Protein AF-A0A2S5R6S8-F1 (afdb_monomer)

Nearest PDB structures (foldseek):
  6lum-assembly1_C  TM=2.953E-01  e=6.927E+00  Mycolicibacterium smegmatis MC2 51
  4ug2-assembly1_A  TM=2.607E-01  e=5.181E+00  Homo sapiens

Solvent-accessible surface area (backbone atoms only — not comparable to full-atom values): 11890 Å² total; per-residue (Å²): 129,41,42,30,39,37,40,50,101,88,52,81,46,76,45,96,49,80,78,67,90,78,77,85,59,94,50,62,65,62,52,26,53,75,54,76,56,37,66,67,59,46,52,51,52,55,50,61,73,65,47,66,50,52,74,44,82,55,71,94,64,89,55,54,31,78,58,57,42,71,91,32,49,47,66,82,90,82,51,80,41,82,50,71,63,88,63,46,49,52,93,87,50,100,64,54,73,68,53,50,51,49,51,66,57,44,71,55,46,44,62,48,46,39,42,31,49,52,47,46,51,51,42,24,70,76,73,39,80,72,60,39,68,61,50,51,51,36,36,78,71,63,79,46,79,94,65,58,68,72,55,47,53,51,47,66,69,37,44,68,54,29,55,54,49,47,55,48,49,50,39,36,72,76,73,35,86,79,55,78,77,66,39,73,63,49,49,52,53,53,53,55,59,54,60,76,76,112

InterPro domains:
  IPR011009 Protein kinase-like domain superfamily [SSF56112] (16-113)

pLDDT: mean 80.89, std 16.27, range [27.88, 96.75]

Structure (mmCIF, N/CA/C/O backbone):
data_AF-A0A2S5R6S8-F1
#
_entry.id   AF-A0A2S5R6S8-F1
#
loop_
_atom_site.group_PDB
_atom_site.id
_atom_site.type_symbol
_atom_site.label_atom_id
_atom_site.label_alt_id
_atom_site.label_comp_id
_atom_site.label_asym_id
_atom_site.label_entity_id
_atom_site.label_seq_id
_atom_site.pdbx_PDB_ins_code
_atom_site.Cartn_x
_atom_site.Cartn_y
_atom_site.Cartn_z
_atom_site.occupancy
_atom_site.B_iso_or_equiv
_atom_site.auth_seq_id
_atom_site.auth_comp_id
_atom_site.auth_asym_id
_atom_site.auth_atom_id
_atom_site.pdbx_PDB_model_num
ATOM 1 N N . MET A 1 1 ? 4.366 -5.472 -36.286 1.00 27.88 1 MET A N 1
ATOM 2 C CA . MET A 1 1 ? 3.175 -6.144 -35.727 1.00 27.88 1 MET A CA 1
ATOM 3 C C . MET A 1 1 ? 3.305 -6.092 -34.220 1.00 27.88 1 MET A C 1
ATOM 5 O O . MET A 1 1 ? 4.339 -6.559 -33.753 1.00 27.88 1 MET A O 1
ATOM 9 N N . PRO A 1 2 ? 2.349 -5.517 -33.476 1.00 38.56 2 PRO A N 1
ATOM 10 C CA . PRO A 1 2 ? 2.408 -5.549 -32.029 1.00 38.56 2 PRO A CA 1
ATOM 11 C C . PRO A 1 2 ? 2.039 -6.922 -31.512 1.00 38.56 2 PRO A C 1
ATOM 13 O O . PRO A 1 2 ? 1.026 -7.494 -31.899 1.00 38.56 2 PRO A O 1
ATOM 16 N N . ILE A 1 3 ? 2.916 -7.471 -30.684 1.00 33.75 3 ILE A N 1
ATOM 17 C CA . ILE A 1 3 ? 2.766 -8.786 -30.077 1.00 33.75 3 ILE A CA 1
ATOM 18 C C . ILE A 1 3 ? 2.303 -8.526 -28.650 1.00 33.75 3 ILE A C 1
ATOM 20 O O . ILE A 1 3 ? 3.014 -7.864 -27.910 1.00 33.75 3 ILE A O 1
ATOM 24 N N . SER A 1 4 ? 1.122 -9.007 -28.269 1.00 37.97 4 SER A N 1
ATOM 25 C CA . SER A 1 4 ? 0.727 -9.096 -26.861 1.00 37.97 4 SER A CA 1
ATOM 26 C C . SER A 1 4 ? 1.015 -10.519 -26.370 1.00 37.97 4 SER A C 1
ATOM 28 O O . SER A 1 4 ? 0.362 -11.452 -26.839 1.00 37.97 4 SER A O 1
ATOM 30 N N . LEU A 1 5 ? 2.022 -10.711 -25.509 1.00 39.81 5 LEU A N 1
ATOM 31 C CA . LEU A 1 5 ? 2.454 -12.036 -25.016 1.00 39.81 5 LEU A CA 1
ATOM 32 C C . LEU A 1 5 ? 1.671 -12.445 -23.769 1.00 39.81 5 LEU A C 1
ATOM 34 O O . LEU A 1 5 ? 1.849 -11.798 -22.752 1.00 39.81 5 LEU A O 1
ATOM 38 N N . LEU A 1 6 ? 0.872 -13.515 -23.812 1.00 39.66 6 LEU A N 1
ATOM 39 C CA . LEU A 1 6 ? 0.274 -14.117 -22.611 1.00 39.66 6 LEU A CA 1
ATOM 40 C C . LEU A 1 6 ? 1.238 -15.146 -21.979 1.00 39.66 6 LEU A C 1
ATOM 42 O O . LEU A 1 6 ? 1.638 -16.074 -22.683 1.00 39.66 6 LEU A O 1
ATOM 46 N N . CYS A 1 7 ? 1.595 -15.030 -20.692 1.00 38.25 7 CYS A N 1
ATOM 47 C CA . CYS A 1 7 ? 2.464 -16.005 -20.000 1.00 38.25 7 CYS A CA 1
ATOM 48 C C . CYS A 1 7 ? 1.654 -16.986 -19.140 1.00 38.25 7 CYS A C 1
ATOM 50 O O . CYS A 1 7 ? 1.170 -16.569 -18.102 1.00 38.25 7 CYS A O 1
ATOM 52 N N . THR A 1 8 ? 1.531 -18.258 -19.540 1.00 41.69 8 THR A N 1
ATOM 53 C CA . THR A 1 8 ? 1.089 -19.390 -18.680 1.00 41.69 8 THR A CA 1
ATOM 54 C C . THR A 1 8 ? 2.289 -20.314 -18.418 1.00 41.69 8 THR A C 1
ATOM 56 O O . THR A 1 8 ? 3.243 -20.214 -19.191 1.00 41.69 8 THR A O 1
ATOM 59 N N . PRO A 1 9 ? 2.283 -21.212 -17.407 1.00 38.19 9 PRO A N 1
ATOM 60 C CA . PRO A 1 9 ? 3.483 -21.970 -17.014 1.00 38.19 9 PRO A CA 1
ATOM 61 C C . PRO A 1 9 ? 4.178 -22.720 -18.150 1.00 38.19 9 PRO A C 1
ATOM 63 O O . PRO A 1 9 ? 5.399 -22.820 -18.132 1.00 38.19 9 PRO A O 1
ATOM 66 N N . ASP A 1 10 ? 3.419 -23.172 -19.158 1.00 31.67 10 ASP A N 1
ATOM 67 C CA . ASP A 1 10 ? 3.930 -24.058 -20.209 1.00 31.67 10 ASP A CA 1
ATOM 68 C C . ASP A 1 10 ? 3.714 -23.545 -21.650 1.00 31.67 10 ASP A C 1
ATOM 70 O O . ASP A 1 10 ? 4.008 -24.264 -22.607 1.00 31.67 10 ASP A O 1
ATOM 74 N N . SER A 1 11 ? 3.193 -22.325 -21.875 1.00 38.50 11 SER A N 1
ATOM 75 C CA . SER A 1 11 ? 3.037 -21.811 -23.254 1.00 38.50 11 SER A CA 1
ATOM 76 C C . SER A 1 11 ? 2.952 -20.286 -23.390 1.00 38.50 11 SER A C 1
ATOM 78 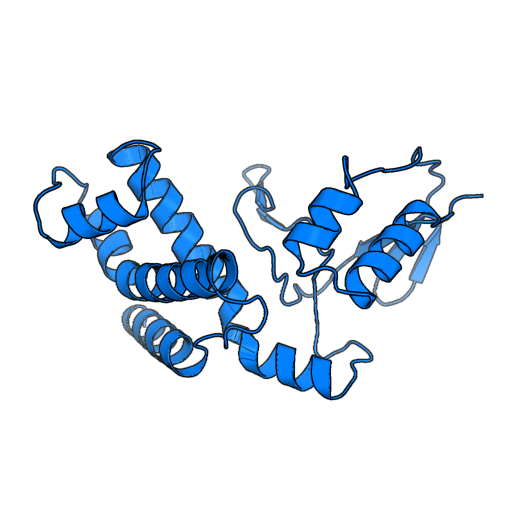O O . SER A 1 11 ? 2.340 -19.606 -22.560 1.00 38.50 11 SER A O 1
ATOM 80 N N . TRP A 1 12 ? 3.512 -19.773 -24.498 1.00 43.09 12 TRP A N 1
ATOM 81 C CA . TRP A 1 12 ? 3.332 -18.404 -24.996 1.00 43.09 12 TRP A CA 1
ATOM 82 C C . TRP A 1 12 ? 2.263 -18.380 -26.097 1.00 43.09 12 TRP A C 1
ATOM 84 O O . TRP A 1 12 ? 2.287 -19.194 -27.022 1.00 43.09 12 TRP A O 1
ATOM 94 N N . ARG A 1 13 ? 1.314 -17.438 -26.021 1.00 46.28 13 ARG A N 1
ATOM 95 C CA . ARG A 1 13 ? 0.339 -17.173 -27.096 1.00 46.28 13 ARG A CA 1
ATOM 96 C C . ARG A 1 13 ? 0.378 -15.697 -27.478 1.00 46.28 13 ARG A C 1
ATOM 98 O O . ARG A 1 13 ? 0.305 -14.836 -26.604 1.00 46.28 13 ARG A O 1
ATOM 105 N N . ILE A 1 14 ? 0.485 -15.424 -28.779 1.00 53.06 14 ILE A N 1
ATOM 106 C CA . ILE A 1 14 ? 0.400 -14.072 -29.344 1.00 53.06 14 ILE A CA 1
ATOM 107 C C . ILE A 1 14 ? -1.077 -13.739 -29.543 1.00 53.06 14 ILE A C 1
ATOM 109 O O . ILE A 1 14 ? -1.757 -14.408 -30.322 1.00 53.06 14 ILE A O 1
ATOM 113 N N . LEU A 1 15 ? -1.577 -12.716 -28.851 1.00 52.62 15 LEU A N 1
ATOM 114 C CA . LEU A 1 15 ? -2.928 -12.214 -29.096 1.00 52.62 15 LEU A CA 1
ATOM 115 C C . LEU A 1 15 ? -2.909 -11.215 -30.265 1.00 52.62 15 LEU A C 1
ATOM 117 O O . LEU A 1 15 ? -2.076 -10.304 -30.259 1.00 52.62 15 LEU A O 1
ATOM 121 N N . PRO A 1 16 ? -3.809 -11.350 -31.259 1.00 48.78 16 PRO A N 1
ATOM 122 C CA . PRO A 1 16 ? -3.958 -10.368 -32.321 1.00 48.78 16 PRO A CA 1
ATOM 123 C C . PRO A 1 16 ? -4.654 -9.131 -31.749 1.00 48.78 16 PRO A C 1
ATOM 125 O O . PRO A 1 16 ? -5.877 -9.031 -31.730 1.00 48.78 16 PRO A O 1
ATOM 128 N N . SER A 1 17 ? -3.873 -8.185 -31.245 1.00 53.00 17 SER A N 1
ATOM 129 C CA . SER A 1 17 ? -4.358 -6.855 -30.906 1.00 53.00 17 SER A CA 1
ATOM 130 C C . SER A 1 17 ? -3.352 -5.813 -31.377 1.00 53.00 17 SER A C 1
ATOM 132 O O . SER A 1 17 ? -2.145 -5.959 -31.199 1.00 53.00 17 SER A O 1
ATOM 134 N N . SER A 1 18 ? -3.869 -4.748 -31.988 1.00 52.69 18 S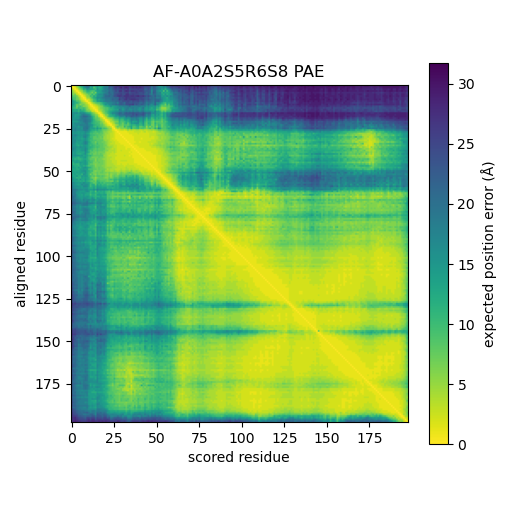ER A N 1
ATOM 135 C CA . SER A 1 18 ? -3.155 -3.485 -32.147 1.00 52.69 18 SER A CA 1
ATOM 136 C C . SER A 1 18 ? -3.639 -2.571 -31.029 1.00 52.69 18 SER A C 1
ATOM 138 O O . SER A 1 18 ? -4.566 -1.792 -31.265 1.00 52.69 18 SER A O 1
ATOM 140 N N . PRO A 1 19 ? -3.114 -2.675 -29.794 1.00 53.31 19 PRO A N 1
ATOM 141 C CA . PRO A 1 19 ? -3.319 -1.585 -28.863 1.00 53.31 19 PRO A CA 1
ATOM 142 C C . PRO A 1 19 ? -2.732 -0.341 -29.539 1.00 53.31 19 PRO A C 1
ATOM 144 O O . PRO A 1 19 ? -1.589 -0.351 -30.001 1.00 53.31 19 PRO A O 1
ATOM 147 N N . GLY A 1 20 ? -3.546 0.705 -29.693 1.00 55.03 20 GLY A N 1
ATOM 148 C CA . GLY A 1 20 ? -3.017 2.025 -30.026 1.00 55.03 20 GLY A CA 1
ATOM 149 C C . GLY A 1 20 ? -1.945 2.408 -29.005 1.00 55.03 20 GLY A C 1
ATOM 150 O O . GLY A 1 20 ? -1.883 1.811 -27.934 1.00 55.03 20 GLY A O 1
ATOM 151 N N . ASN A 1 21 ? -1.093 3.376 -29.340 1.00 55.94 21 ASN A N 1
ATOM 152 C CA . ASN A 1 21 ? -0.031 3.838 -28.448 1.00 55.94 21 ASN A CA 1
ATOM 153 C C . ASN A 1 21 ? -0.613 4.141 -27.052 1.00 55.94 21 ASN A C 1
ATOM 155 O O . ASN A 1 21 ? -1.361 5.109 -26.897 1.00 55.94 21 ASN A O 1
ATOM 159 N N . ILE A 1 22 ? -0.354 3.267 -26.072 1.00 56.66 22 ILE A N 1
ATOM 160 C CA . ILE A 1 22 ? -0.941 3.388 -24.739 1.00 56.66 22 ILE A CA 1
ATOM 161 C C . ILE A 1 22 ? -0.068 4.360 -23.956 1.00 56.66 22 ILE A C 1
ATOM 163 O O . ILE A 1 22 ? 0.864 3.963 -23.258 1.00 56.66 22 ILE A O 1
ATOM 167 N N . ASN A 1 23 ? -0.336 5.653 -24.119 1.00 58.69 23 ASN A N 1
ATOM 168 C CA . ASN A 1 23 ? 0.323 6.659 -23.306 1.00 58.69 23 ASN A CA 1
ATOM 169 C C . ASN A 1 23 ? -0.357 6.718 -21.932 1.00 58.69 23 ASN A C 1
ATOM 171 O O . ASN A 1 23 ? -1.413 7.324 -21.784 1.00 58.69 23 ASN A O 1
ATOM 175 N N . TYR A 1 24 ? 0.245 6.062 -20.942 1.00 60.06 24 TYR A N 1
ATOM 176 C CA . TYR A 1 24 ? -0.201 6.111 -19.545 1.00 60.06 24 TYR A CA 1
ATOM 177 C C . TYR A 1 24 ? 0.268 7.378 -18.812 1.00 60.06 24 TYR A C 1
ATOM 179 O O . TYR A 1 24 ? -0.208 7.669 -17.717 1.00 60.06 24 TYR A O 1
ATOM 187 N N . TRP A 1 25 ? 1.225 8.111 -19.385 1.00 68.00 25 TRP A N 1
ATOM 188 C CA . TRP A 1 25 ? 2.001 9.136 -18.693 1.00 68.00 25 TRP A CA 1
ATOM 189 C C . TRP A 1 25 ? 1.824 10.462 -19.438 1.00 68.00 25 TRP A C 1
ATOM 191 O O . TRP A 1 25 ? 2.670 10.853 -20.241 1.00 68.00 25 TRP A O 1
ATOM 201 N N . ASP A 1 26 ? 0.689 11.129 -19.202 1.00 68.06 26 ASP A N 1
ATOM 202 C CA . ASP A 1 26 ? 0.274 12.364 -19.895 1.00 68.06 26 ASP A CA 1
ATOM 203 C C . ASP A 1 26 ? 1.398 13.420 -20.013 1.00 68.06 26 ASP A C 1
ATOM 205 O O . ASP A 1 26 ? 1.479 14.124 -21.019 1.00 68.06 26 ASP A O 1
ATOM 209 N N . ASP A 1 27 ? 2.295 13.500 -19.018 1.00 84.94 27 ASP A N 1
ATOM 210 C CA . ASP A 1 27 ? 3.474 14.375 -18.993 1.00 84.94 27 ASP A CA 1
ATOM 211 C C . ASP A 1 27 ? 4.704 13.642 -18.409 1.00 84.94 27 ASP A C 1
ATOM 213 O O . ASP A 1 27 ? 4.815 13.429 -17.194 1.00 84.94 27 ASP A O 1
ATOM 217 N N . ILE A 1 28 ? 5.640 13.252 -19.285 1.00 84.62 28 ILE A N 1
ATOM 218 C CA . ILE A 1 28 ? 6.871 12.524 -18.920 1.00 84.62 28 ILE A CA 1
ATOM 219 C C . ILE A 1 28 ? 7.784 13.378 -18.041 1.00 84.62 28 ILE A C 1
ATOM 221 O O . ILE A 1 28 ? 8.413 12.845 -17.126 1.00 84.62 28 ILE A O 1
ATOM 225 N N . GLU A 1 29 ? 7.868 14.684 -18.294 1.00 88.75 29 GLU A N 1
ATOM 226 C CA . GLU A 1 29 ? 8.765 15.571 -17.552 1.00 88.75 29 GLU A CA 1
ATOM 227 C C . GLU A 1 29 ? 8.270 15.750 -16.123 1.00 88.75 29 GLU A C 1
ATOM 229 O O . GLU A 1 29 ? 9.035 15.573 -15.174 1.00 88.75 29 GLU A O 1
ATOM 234 N N . LYS A 1 30 ? 6.964 15.967 -15.949 1.00 86.56 30 LYS A N 1
ATOM 235 C CA . LYS A 1 30 ? 6.347 16.014 -14.621 1.00 86.56 30 LYS A CA 1
ATOM 236 C C . LYS A 1 30 ? 6.496 14.690 -13.869 1.00 86.56 30 LYS A C 1
ATOM 238 O O . LYS A 1 30 ? 6.764 14.698 -12.666 1.00 86.56 30 LYS A O 1
ATOM 243 N N . TYR A 1 31 ? 6.354 13.554 -14.555 1.00 85.12 31 TYR A N 1
ATOM 244 C CA . TYR A 1 31 ? 6.553 12.239 -13.944 1.00 85.12 31 TYR A CA 1
ATOM 245 C C . TYR A 1 31 ? 8.019 12.016 -13.538 1.00 85.12 31 TYR A C 1
ATOM 247 O O . TYR A 1 31 ? 8.291 11.582 -12.421 1.00 85.12 31 TYR A O 1
ATOM 255 N N . CYS A 1 32 ? 8.982 12.364 -14.396 1.00 89.06 32 CYS A N 1
ATOM 256 C CA . CYS A 1 32 ? 10.406 12.266 -14.071 1.00 89.06 32 CYS A CA 1
ATOM 257 C C . CYS A 1 32 ? 10.775 13.182 -12.902 1.00 89.06 32 CYS A C 1
ATOM 259 O O . CYS A 1 32 ? 11.467 12.738 -11.989 1.00 89.06 32 CYS A O 1
ATOM 261 N N . GLN A 1 33 ? 10.263 14.415 -12.879 1.00 89.31 33 GLN A N 1
ATOM 262 C CA . GLN A 1 33 ? 10.473 15.350 -11.777 1.00 89.31 33 GLN A CA 1
ATOM 263 C C . GLN A 1 33 ? 9.919 14.802 -10.458 1.00 89.31 33 GLN A C 1
ATOM 265 O O . GLN A 1 33 ? 10.594 14.894 -9.433 1.00 89.31 33 GLN A O 1
ATOM 270 N N . HIS A 1 34 ? 8.724 14.196 -10.478 1.00 85.75 34 HIS A N 1
ATOM 271 C CA . HIS A 1 34 ? 8.154 13.533 -9.302 1.00 85.75 34 HIS A CA 1
ATOM 272 C C . HIS A 1 34 ? 9.101 12.467 -8.739 1.00 85.75 34 HIS A C 1
ATOM 274 O O . HIS A 1 34 ? 9.219 12.328 -7.524 1.00 85.75 34 HIS A O 1
ATOM 280 N N . TRP A 1 35 ? 9.798 11.746 -9.615 1.00 88.50 35 TRP A N 1
ATOM 281 C CA . TRP A 1 35 ? 10.767 10.711 -9.269 1.00 88.50 35 TRP A CA 1
ATOM 282 C C . TRP A 1 35 ? 12.224 11.207 -9.263 1.00 88.50 35 TRP A C 1
ATOM 284 O O . TRP A 1 35 ? 13.135 10.482 -9.669 1.00 88.50 35 TRP A O 1
ATOM 294 N N . GLU A 1 36 ? 12.445 12.448 -8.816 1.00 91.88 36 GLU A N 1
ATOM 295 C CA . GLU A 1 36 ? 13.776 13.053 -8.611 1.00 91.88 36 GLU A CA 1
ATOM 296 C C . GLU A 1 36 ? 14.681 13.017 -9.857 1.00 91.88 36 GLU A C 1
ATOM 298 O O . GLU A 1 36 ? 15.905 12.951 -9.766 1.00 91.88 36 GLU A O 1
ATOM 303 N N . ASN A 1 37 ? 14.081 13.067 -11.048 1.00 90.38 37 ASN A N 1
ATOM 304 C CA . ASN A 1 37 ? 14.766 12.985 -12.339 1.00 90.38 37 ASN A CA 1
ATOM 305 C C . ASN A 1 37 ? 15.641 11.730 -12.494 1.00 90.38 37 ASN A C 1
ATOM 307 O O . ASN A 1 37 ? 16.668 11.755 -13.178 1.00 90.38 37 ASN A O 1
ATOM 311 N N . SER A 1 38 ? 15.230 10.617 -11.880 1.00 88.38 38 SER A N 1
ATOM 312 C CA . SER A 1 38 ? 15.918 9.333 -12.001 1.00 88.38 38 SER A CA 1
ATOM 313 C C . SER A 1 38 ? 16.067 8.913 -13.467 1.00 88.38 38 SER A C 1
ATOM 315 O O . SER A 1 38 ? 15.083 8.657 -14.169 1.00 88.38 38 SER A O 1
ATOM 317 N N . ALA A 1 39 ? 17.318 8.781 -13.918 1.00 89.19 39 ALA A N 1
ATOM 318 C CA . ALA A 1 39 ? 17.639 8.364 -15.283 1.00 89.19 39 ALA A CA 1
ATOM 319 C C . ALA A 1 39 ? 17.058 6.979 -15.619 1.00 89.19 39 ALA A C 1
ATOM 321 O O . ALA A 1 39 ? 16.629 6.739 -16.745 1.00 89.19 39 ALA A O 1
ATOM 322 N N . VAL A 1 40 ? 16.983 6.086 -14.626 1.00 86.38 40 VAL A N 1
ATOM 323 C CA . VAL A 1 40 ? 16.400 4.743 -14.772 1.00 86.38 40 VAL A CA 1
ATOM 324 C C . VAL A 1 40 ? 14.895 4.823 -15.036 1.00 86.38 40 VAL A C 1
ATOM 326 O O . VAL A 1 40 ? 14.381 4.122 -15.906 1.00 86.38 40 VAL A O 1
ATOM 329 N N . ILE A 1 41 ? 14.187 5.702 -14.320 1.00 86.12 41 ILE A N 1
ATOM 330 C CA . ILE A 1 41 ? 12.740 5.881 -14.482 1.00 86.12 41 ILE A CA 1
ATOM 331 C C . ILE A 1 41 ? 12.428 6.527 -15.833 1.00 86.12 41 ILE A C 1
ATOM 333 O O . ILE A 1 41 ? 11.562 6.022 -16.550 1.00 86.12 41 ILE A O 1
ATOM 337 N N . ARG A 1 42 ? 13.186 7.557 -16.239 1.00 89.12 42 ARG A N 1
ATOM 338 C CA . ARG A 1 42 ? 13.059 8.151 -17.580 1.00 89.12 42 ARG A CA 1
ATOM 339 C C . ARG A 1 42 ? 13.265 7.103 -18.675 1.00 89.12 42 ARG A C 1
ATOM 341 O O . ARG A 1 42 ? 12.408 6.951 -19.543 1.00 89.12 42 ARG A O 1
ATOM 348 N N . GLN A 1 43 ? 14.347 6.327 -18.593 1.00 87.00 43 GLN A N 1
ATOM 349 C CA . GLN A 1 43 ? 14.645 5.289 -19.580 1.00 87.00 43 GLN A CA 1
ATOM 350 C C . GLN A 1 43 ? 13.528 4.240 -19.667 1.00 87.00 43 GLN A C 1
ATOM 352 O O . GLN A 1 43 ? 13.155 3.825 -20.765 1.00 87.00 43 GLN A O 1
ATOM 357 N N . ARG A 1 44 ? 12.962 3.825 -18.525 1.00 84.50 44 ARG A N 1
ATOM 358 C CA . ARG A 1 44 ? 11.830 2.888 -18.477 1.00 84.50 44 ARG A CA 1
ATOM 359 C C . ARG A 1 44 ? 10.610 3.434 -19.223 1.00 84.50 44 ARG A C 1
ATOM 361 O O . ARG A 1 44 ? 10.028 2.706 -20.022 1.00 84.50 44 ARG A O 1
ATOM 368 N N . ILE A 1 45 ? 10.235 4.690 -18.990 1.00 85.25 45 ILE A N 1
ATOM 369 C CA . ILE A 1 45 ? 9.063 5.318 -19.624 1.00 85.25 45 ILE A CA 1
ATOM 370 C C . ILE A 1 45 ? 9.272 5.467 -21.130 1.00 85.25 45 ILE A C 1
ATOM 372 O O . ILE A 1 45 ? 8.402 5.094 -21.915 1.00 85.25 45 ILE A O 1
ATOM 376 N N . GLU A 1 46 ? 10.441 5.954 -21.552 1.00 85.50 46 GLU A N 1
ATOM 377 C CA . GLU A 1 46 ? 10.770 6.081 -22.974 1.00 85.50 46 GLU A CA 1
ATOM 378 C C . GLU A 1 46 ? 10.737 4.730 -23.696 1.00 85.50 46 GLU A C 1
ATOM 380 O O . GLU A 1 46 ? 10.258 4.646 -24.829 1.00 85.50 46 GLU A O 1
ATOM 385 N N . ASN A 1 47 ? 11.214 3.669 -23.040 1.00 83.31 47 ASN A N 1
ATOM 386 C CA . ASN A 1 47 ? 11.162 2.313 -23.578 1.00 83.31 47 ASN A CA 1
ATOM 387 C C . ASN A 1 47 ? 9.720 1.803 -23.696 1.00 83.31 47 ASN A C 1
ATOM 389 O O . ASN A 1 47 ? 9.388 1.199 -24.712 1.00 83.31 47 ASN A O 1
ATOM 393 N N . LEU A 1 48 ? 8.859 2.073 -22.706 1.00 78.12 48 LEU A N 1
ATOM 394 C CA . LEU A 1 48 ? 7.438 1.708 -22.754 1.00 78.12 48 LEU A CA 1
ATOM 395 C C . LEU A 1 48 ? 6.696 2.452 -23.876 1.00 78.12 48 LEU A C 1
ATOM 397 O O . LEU A 1 48 ? 5.932 1.829 -24.603 1.00 78.12 48 LEU A O 1
ATOM 401 N N . ASN A 1 49 ? 6.981 3.741 -24.090 1.00 77.31 49 ASN A N 1
ATOM 402 C CA . ASN A 1 49 ? 6.365 4.537 -25.162 1.00 77.31 49 ASN A CA 1
ATOM 403 C C . ASN A 1 49 ? 6.822 4.127 -26.571 1.00 77.31 49 ASN A C 1
ATOM 405 O O . ASN A 1 49 ? 6.098 4.321 -27.546 1.00 77.31 49 ASN A O 1
ATOM 409 N N . LYS A 1 50 ? 8.041 3.590 -26.700 1.00 78.31 50 LYS A N 1
ATOM 410 C CA . LYS A 1 50 ? 8.582 3.059 -27.964 1.00 78.31 50 LYS A CA 1
ATOM 411 C C . LYS A 1 50 ? 8.272 1.574 -28.159 1.00 78.31 50 LYS A C 1
ATOM 413 O O . LYS A 1 50 ? 8.619 1.019 -29.205 1.00 78.31 50 LYS A O 1
ATOM 418 N N . ALA A 1 51 ? 7.671 0.914 -27.167 1.00 75.12 51 ALA A N 1
ATOM 419 C CA . ALA A 1 51 ? 7.406 -0.511 -27.222 1.00 75.12 51 ALA A CA 1
ATOM 420 C C . ALA A 1 51 ? 6.453 -0.806 -28.382 1.00 75.12 51 ALA A C 1
ATOM 422 O O . ALA A 1 51 ? 5.339 -0.299 -28.457 1.00 75.12 51 ALA A O 1
ATOM 423 N N . SER A 1 52 ? 6.904 -1.648 -29.308 1.00 72.69 52 SER A N 1
ATOM 424 C CA . SER A 1 52 ? 6.078 -2.066 -30.438 1.00 72.69 52 SER A CA 1
ATOM 425 C C . SER A 1 52 ? 5.144 -3.216 -30.080 1.00 72.69 52 SER A C 1
ATOM 427 O O . SER A 1 52 ? 4.378 -3.613 -30.940 1.00 72.69 52 SER A O 1
ATOM 429 N N . ALA A 1 53 ? 5.221 -3.755 -28.859 1.00 65.69 53 ALA A N 1
ATOM 430 C CA . ALA A 1 53 ? 4.577 -4.972 -28.372 1.00 65.69 53 ALA A CA 1
ATOM 431 C C . ALA A 1 53 ? 4.314 -4.849 -26.855 1.00 65.69 53 ALA A C 1
ATOM 433 O O . ALA A 1 53 ? 5.068 -4.173 -26.157 1.00 65.69 53 ALA A O 1
ATOM 43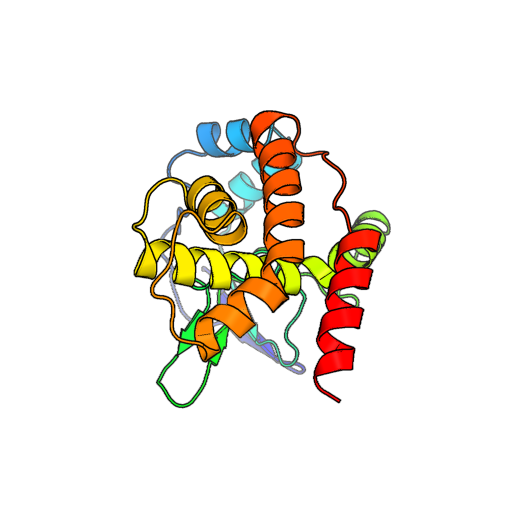4 N N . HIS A 1 54 ? 3.279 -5.517 -26.342 1.00 64.94 54 HIS A N 1
ATOM 435 C CA . HIS A 1 54 ? 2.922 -5.539 -24.918 1.00 64.94 54 HIS A CA 1
ATOM 436 C C . HIS A 1 54 ? 2.988 -6.976 -24.366 1.00 64.94 54 HIS A C 1
ATOM 438 O O . HIS A 1 54 ? 3.060 -7.949 -25.107 1.00 64.94 54 HIS A O 1
ATOM 444 N N . ILE A 1 55 ? 2.998 -7.161 -23.049 1.00 64.75 55 ILE A N 1
ATOM 445 C CA . ILE A 1 55 ? 2.974 -8.496 -22.433 1.00 64.75 55 ILE A CA 1
ATOM 446 C C . ILE A 1 55 ? 1.790 -8.534 -21.472 1.00 64.75 55 ILE A C 1
ATOM 448 O O . ILE A 1 55 ? 1.643 -7.659 -20.627 1.00 64.75 55 ILE A O 1
ATOM 452 N N . ALA A 1 56 ? 0.939 -9.538 -21.620 1.00 56.84 56 ALA A N 1
ATOM 453 C CA . ALA A 1 56 ? -0.099 -9.907 -20.679 1.00 56.84 56 ALA A CA 1
ATOM 454 C C . ALA A 1 56 ? 0.416 -11.053 -19.788 1.00 56.84 56 ALA A C 1
ATOM 456 O O . ALA A 1 56 ? 0.758 -12.138 -20.243 1.00 56.84 56 ALA A O 1
ATOM 457 N N . LEU A 1 57 ? 0.496 -10.846 -18.482 1.00 58.00 57 LEU A N 1
ATOM 458 C CA . LEU A 1 57 ? 0.952 -11.898 -17.573 1.00 58.00 57 LEU A CA 1
ATOM 459 C C . LEU A 1 57 ? -0.252 -12.692 -17.063 1.00 58.00 57 LEU A 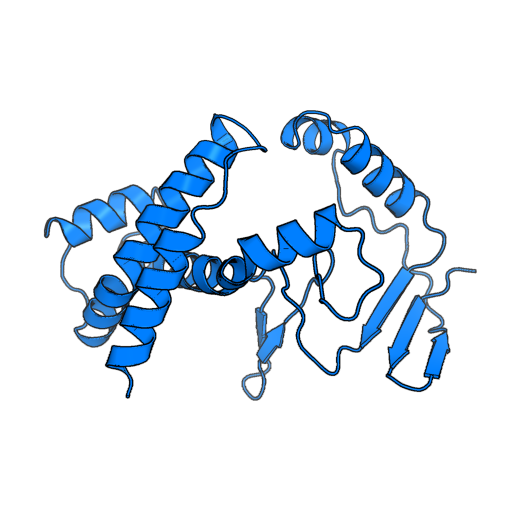C 1
ATOM 461 O O . LEU A 1 57 ? -1.225 -12.096 -16.603 1.00 58.00 57 LEU A O 1
ATOM 465 N N . PHE A 1 58 ? -0.189 -14.025 -17.131 1.00 55.50 58 PHE A N 1
ATOM 466 C CA . PHE A 1 58 ? -1.088 -14.888 -16.372 1.00 55.50 58 PHE A CA 1
ATOM 467 C C . PHE A 1 58 ? -0.314 -15.426 -15.167 1.00 55.50 58 PHE A C 1
ATOM 469 O O . PHE A 1 58 ? 0.699 -16.110 -15.283 1.00 55.50 58 PHE A O 1
ATOM 476 N N . LEU A 1 59 ? -0.760 -15.023 -13.984 1.00 57.66 59 LEU A N 1
ATOM 477 C CA . LEU A 1 59 ? -0.075 -15.290 -12.731 1.00 57.66 59 LEU A CA 1
ATOM 478 C C . LEU A 1 59 ? -0.810 -16.411 -12.000 1.00 57.66 59 LEU A C 1
ATOM 480 O O . LEU A 1 59 ? -1.938 -16.226 -11.553 1.00 57.66 59 LEU A O 1
ATOM 484 N N . GLU A 1 60 ? -0.169 -17.573 -11.865 1.00 54.53 60 GLU A N 1
ATOM 485 C CA . GLU A 1 60 ? -0.687 -18.665 -11.023 1.00 54.53 60 GLU A CA 1
ATOM 486 C C . GLU A 1 60 ? -0.504 -18.395 -9.527 1.00 54.53 60 GLU A C 1
ATOM 488 O O . GLU A 1 60 ? -1.226 -18.930 -8.689 1.00 54.53 60 GLU A O 1
ATOM 493 N N . TYR A 1 61 ? 0.472 -17.551 -9.198 1.00 61.91 61 TYR A N 1
ATOM 494 C CA . TYR A 1 61 ? 0.755 -17.072 -7.855 1.00 61.91 61 TYR A CA 1
ATOM 495 C C . TYR A 1 61 ? 0.759 -15.548 -7.872 1.00 61.91 61 TYR A C 1
ATOM 497 O O . TYR A 1 61 ? 1.292 -14.954 -8.806 1.00 61.91 61 TYR A O 1
ATOM 505 N N . VAL A 1 62 ? 0.202 -14.924 -6.836 1.00 67.69 62 VAL A N 1
ATOM 506 C CA . VAL A 1 62 ? 0.148 -13.464 -6.712 1.00 67.69 62 VAL A CA 1
ATOM 507 C C . VAL A 1 62 ? 1.502 -12.953 -6.185 1.00 67.69 62 VAL A C 1
ATOM 509 O O . VAL A 1 62 ? 1.805 -13.179 -5.014 1.00 67.69 62 VAL A O 1
ATOM 512 N N . PRO A 1 63 ? 2.343 -12.308 -7.020 1.00 77.56 63 PRO A N 1
ATOM 513 C CA . PRO A 1 63 ? 3.597 -11.694 -6.576 1.00 77.56 63 PRO A CA 1
ATOM 514 C C . PRO A 1 63 ? 3.332 -10.502 -5.646 1.00 77.56 63 PRO A C 1
ATOM 516 O O . PRO A 1 63 ? 2.203 -10.020 -5.557 1.00 77.56 63 PRO A O 1
ATOM 519 N N . GLN A 1 64 ? 4.388 -9.984 -5.012 1.00 80.12 64 GLN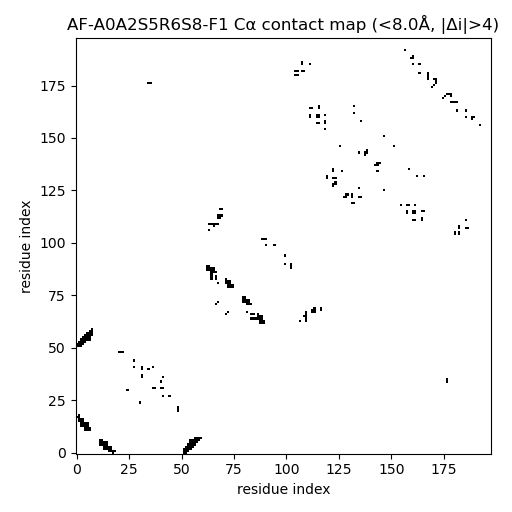 A N 1
ATOM 520 C CA . GLN A 1 64 ? 4.314 -8.691 -4.331 1.00 80.12 64 GLN A CA 1
ATOM 521 C C . GLN A 1 64 ? 4.004 -7.629 -5.393 1.00 80.12 64 GLN A C 1
ATOM 523 O O . GLN A 1 64 ? 4.783 -7.476 -6.330 1.00 80.12 64 GLN A O 1
ATOM 528 N N . ASN A 1 65 ? 2.856 -6.965 -5.298 1.00 80.19 65 ASN A N 1
ATOM 529 C CA . ASN A 1 65 ? 2.311 -6.066 -6.310 1.00 80.19 65 ASN A CA 1
ATOM 530 C C . ASN A 1 65 ? 2.936 -4.661 -6.239 1.00 80.19 65 ASN A C 1
ATOM 532 O O . ASN A 1 65 ? 3.134 -4.055 -7.286 1.00 80.19 65 ASN A O 1
ATOM 536 N N . PHE A 1 66 ? 3.289 -4.176 -5.042 1.00 84.88 66 PHE A N 1
ATOM 537 C CA . PHE A 1 66 ? 3.839 -2.836 -4.775 1.00 84.88 66 PHE A CA 1
ATOM 538 C C . PHE A 1 66 ? 2.920 -1.646 -5.106 1.00 84.88 66 PHE A C 1
ATOM 540 O O . PHE A 1 66 ? 3.283 -0.512 -4.801 1.00 84.88 66 PHE A O 1
ATOM 547 N N . ASP A 1 67 ? 1.719 -1.884 -5.637 1.00 83.06 67 ASP A N 1
ATOM 548 C CA . ASP A 1 67 ? 0.677 -0.877 -5.878 1.00 83.06 67 ASP A CA 1
ATOM 549 C C . ASP A 1 67 ? -0.735 -1.421 -5.557 1.00 83.06 67 ASP A C 1
ATOM 551 O O . ASP A 1 67 ? -1.733 -1.177 -6.242 1.00 83.06 67 ASP A O 1
ATOM 555 N N . ALA A 1 68 ? -0.833 -2.222 -4.490 1.00 73.69 68 ALA A N 1
ATOM 556 C CA . ALA A 1 68 ? -2.053 -2.929 -4.098 1.00 73.69 68 ALA A CA 1
ATOM 557 C C . ALA A 1 68 ? -3.086 -2.015 -3.400 1.00 73.69 68 ALA A C 1
ATOM 559 O O . ALA A 1 68 ? -3.437 -2.212 -2.234 1.00 73.69 68 ALA A O 1
ATOM 560 N N . HIS A 1 69 ? -3.587 -0.997 -4.101 1.00 79.19 69 HIS A N 1
ATOM 561 C CA . HIS A 1 69 ? -4.648 -0.108 -3.619 1.00 79.19 69 HIS A CA 1
ATOM 562 C C . HIS A 1 69 ? -6.028 -0.484 -4.180 1.00 79.19 69 HIS A C 1
ATOM 564 O O . HIS A 1 69 ? -6.125 -1.129 -5.221 1.00 79.19 69 HIS A O 1
ATOM 570 N N . PHE A 1 70 ? -7.129 -0.030 -3.565 1.00 75.69 70 PHE A N 1
ATOM 571 C CA . PHE A 1 70 ? -8.482 -0.482 -3.942 1.00 75.69 70 PHE A CA 1
ATOM 572 C C . PHE A 1 70 ? -8.906 -0.203 -5.390 1.00 75.69 70 PHE A C 1
ATOM 574 O O . PHE A 1 70 ? -9.762 -0.916 -5.898 1.00 75.69 70 PHE A O 1
ATOM 581 N N . LYS A 1 71 ? -8.309 0.769 -6.094 1.00 75.56 71 LYS A N 1
ATOM 582 C CA . LYS A 1 71 ? -8.577 0.952 -7.537 1.00 75.56 71 LYS A CA 1
ATOM 583 C C . LYS A 1 71 ? -7.949 -0.144 -8.411 1.00 75.56 71 LYS A C 1
ATOM 585 O O . LYS A 1 71 ? -8.403 -0.345 -9.530 1.00 75.56 71 LYS A O 1
ATOM 590 N N . ASN A 1 72 ? -6.970 -0.867 -7.869 1.00 77.94 72 ASN A N 1
ATOM 591 C CA . ASN A 1 72 ? -6.317 -2.020 -8.485 1.00 77.94 72 ASN A CA 1
ATOM 592 C C . ASN A 1 72 ? -6.939 -3.344 -8.003 1.00 77.94 72 ASN A C 1
ATOM 594 O O . ASN A 1 72 ? -6.386 -4.421 -8.226 1.00 77.94 72 ASN A O 1
ATOM 598 N N . ILE A 1 73 ? -8.107 -3.272 -7.353 1.00 76.38 73 ILE A N 1
ATOM 599 C CA . ILE A 1 73 ? -8.899 -4.422 -6.926 1.00 76.38 73 ILE A CA 1
ATOM 600 C C . ILE A 1 73 ? -10.275 -4.339 -7.591 1.00 76.38 73 ILE A C 1
ATOM 602 O O . ILE A 1 73 ? -11.056 -3.431 -7.318 1.00 76.38 73 ILE A O 1
ATOM 606 N N . LEU A 1 74 ? -10.593 -5.302 -8.454 1.00 77.25 74 LEU A N 1
ATOM 607 C CA . LEU A 1 74 ? -11.901 -5.434 -9.099 1.00 77.25 74 LEU A CA 1
ATOM 608 C C . LEU A 1 74 ? -12.671 -6.618 -8.503 1.00 77.25 74 LEU A C 1
ATOM 610 O O . LEU A 1 74 ? -12.078 -7.567 -7.991 1.00 77.25 74 LEU A O 1
ATOM 614 N N . THR A 1 75 ? -14.000 -6.606 -8.589 1.00 78.19 75 THR A N 1
ATOM 615 C CA . THR A 1 75 ? -14.828 -7.752 -8.189 1.00 78.19 75 THR A CA 1
ATOM 616 C C . THR A 1 75 ? -16.067 -7.890 -9.069 1.00 78.19 75 THR A C 1
ATOM 618 O O . THR A 1 75 ? -16.659 -6.894 -9.476 1.00 78.19 75 THR A O 1
ATOM 621 N N . ASP A 1 76 ? -16.469 -9.133 -9.342 1.00 82.12 76 ASP A N 1
ATOM 622 C CA . ASP A 1 76 ? -17.746 -9.500 -9.974 1.00 82.12 76 ASP A CA 1
ATOM 623 C C . ASP A 1 76 ? -18.778 -9.991 -8.932 1.00 82.12 76 ASP A C 1
ATOM 625 O O . ASP A 1 76 ? -19.736 -10.689 -9.265 1.00 82.12 76 ASP A O 1
ATOM 629 N N . ALA A 1 77 ? -18.539 -9.665 -7.655 1.00 82.12 77 ALA A N 1
ATOM 630 C CA . ALA A 1 77 ? -19.225 -10.158 -6.460 1.00 82.12 77 ALA A CA 1
ATOM 631 C C . ALA A 1 77 ? -19.031 -11.654 -6.142 1.00 82.12 77 ALA A C 1
ATOM 633 O O . ALA A 1 77 ? -19.501 -12.119 -5.104 1.00 82.12 77 ALA A O 1
ATOM 634 N N . LYS A 1 78 ? -18.320 -12.415 -6.981 1.00 79.38 78 LYS A N 1
ATOM 635 C CA . LYS A 1 78 ? -17.963 -13.821 -6.723 1.00 79.38 78 LYS A CA 1
ATOM 636 C C . LYS A 1 78 ? -16.478 -13.989 -6.446 1.00 79.38 78 LYS A C 1
ATOM 638 O O . LYS A 1 78 ? -16.084 -14.884 -5.702 1.00 79.38 78 LYS A O 1
ATOM 643 N N . ARG A 1 79 ? -15.653 -13.166 -7.086 1.00 76.38 79 ARG A N 1
ATOM 644 C CA . ARG A 1 79 ? -14.195 -13.207 -7.028 1.00 76.38 79 ARG A CA 1
ATOM 645 C C . ARG A 1 79 ? -13.638 -11.806 -6.874 1.00 76.38 79 ARG A C 1
ATOM 647 O O . ARG A 1 79 ? -14.273 -10.815 -7.236 1.00 76.38 79 ARG A O 1
ATOM 654 N N . ILE A 1 80 ? -12.431 -11.751 -6.335 1.00 75.75 80 ILE A N 1
ATOM 655 C CA . ILE A 1 80 ? -11.614 -10.548 -6.284 1.00 75.75 80 ILE A CA 1
ATOM 656 C C . ILE A 1 80 ? -10.499 -10.718 -7.312 1.00 75.75 80 ILE A C 1
ATOM 658 O O . ILE A 1 80 ? -9.879 -11.778 -7.389 1.00 75.75 80 ILE A O 1
ATOM 662 N N . TYR A 1 81 ? -10.264 -9.678 -8.099 1.00 76.25 81 TYR A N 1
ATOM 663 C CA . TYR A 1 81 ? -9.232 -9.617 -9.120 1.00 76.25 81 TYR A CA 1
ATOM 664 C C . TYR A 1 81 ? -8.256 -8.511 -8.749 1.00 76.25 81 TYR A C 1
ATOM 666 O O . TYR A 1 81 ? -8.666 -7.368 -8.562 1.00 76.25 81 TYR A O 1
ATOM 674 N N . LEU A 1 82 ? -6.975 -8.848 -8.662 1.00 77.56 82 LEU A N 1
ATOM 675 C CA . LEU A 1 82 ? -5.910 -7.856 -8.593 1.00 77.56 82 LEU A CA 1
ATOM 676 C C . LEU A 1 82 ? -5.502 -7.498 -10.018 1.00 77.56 82 LEU A C 1
ATOM 678 O O . LEU A 1 82 ? -5.355 -8.383 -10.864 1.00 77.56 82 LEU A O 1
ATOM 682 N N . ILE A 1 83 ? -5.360 -6.208 -10.278 1.00 76.31 83 ILE A N 1
ATOM 683 C CA . ILE A 1 83 ? -4.908 -5.670 -11.559 1.00 76.31 83 ILE A CA 1
ATOM 684 C C . ILE A 1 83 ? -3.655 -4.819 -11.348 1.00 76.31 83 ILE A C 1
ATOM 686 O O . ILE A 1 83 ? -3.221 -4.622 -10.218 1.00 76.31 83 ILE A O 1
ATOM 690 N N . ASP A 1 84 ? -3.086 -4.345 -12.455 1.00 76.50 84 ASP A N 1
ATOM 691 C CA . ASP A 1 84 ? -1.868 -3.533 -12.492 1.00 76.50 84 ASP A CA 1
ATOM 692 C C . ASP A 1 84 ? -0.672 -4.181 -11.773 1.00 76.50 84 ASP A C 1
ATOM 694 O O . ASP A 1 84 ? -0.315 -3.880 -10.639 1.00 76.50 84 ASP A O 1
ATOM 698 N N . PHE A 1 85 ? -0.038 -5.123 -12.469 1.00 77.56 85 PHE A N 1
ATOM 699 C CA . PHE A 1 85 ? 1.184 -5.781 -12.005 1.00 77.56 85 PHE A CA 1
ATOM 700 C C . PHE A 1 85 ? 2.446 -5.081 -12.528 1.00 77.56 85 PHE A C 1
ATOM 702 O O . PHE A 1 85 ? 3.502 -5.705 -12.616 1.00 77.56 85 PHE A O 1
ATOM 709 N N . GLY A 1 86 ? 2.362 -3.798 -12.905 1.00 75.56 86 GLY A N 1
ATOM 710 C CA . GLY A 1 86 ? 3.484 -3.064 -13.496 1.00 75.56 86 GLY A CA 1
ATOM 711 C C . GLY A 1 86 ? 4.714 -2.961 -12.585 1.00 75.56 86 GLY A C 1
ATOM 712 O O . GLY A 1 86 ? 5.835 -2.819 -13.082 1.00 75.56 86 GLY A O 1
ATOM 713 N N . LEU A 1 87 ? 4.523 -3.060 -11.268 1.00 83.19 87 LEU A N 1
ATOM 714 C CA . LEU A 1 87 ? 5.584 -3.027 -10.254 1.00 83.19 87 LEU A CA 1
ATOM 715 C C . LEU A 1 87 ? 5.828 -4.384 -9.583 1.00 83.19 87 LEU A C 1
ATOM 717 O O . LEU A 1 87 ? 6.612 -4.471 -8.639 1.00 83.19 87 LEU A O 1
ATOM 721 N N . ALA A 1 88 ? 5.181 -5.444 -10.066 1.00 84.62 88 ALA A N 1
ATOM 722 C CA . ALA A 1 88 ? 5.196 -6.715 -9.375 1.00 84.62 88 ALA A CA 1
ATOM 723 C C . ALA A 1 88 ? 6.589 -7.366 -9.351 1.00 84.62 88 ALA A C 1
ATOM 725 O O . ALA A 1 88 ? 7.235 -7.512 -10.390 1.00 84.62 88 ALA A O 1
ATOM 726 N N . LEU A 1 89 ? 7.017 -7.840 -8.178 1.00 84.62 89 LEU A N 1
ATOM 727 C CA . LEU A 1 89 ? 8.266 -8.588 -8.003 1.00 84.62 89 LEU A CA 1
ATOM 728 C C . LEU A 1 89 ? 8.015 -9.946 -7.343 1.00 84.62 89 LEU A C 1
ATOM 730 O O . LEU A 1 89 ? 7.191 -10.102 -6.439 1.00 84.62 89 LEU A O 1
ATOM 734 N N . SER A 1 90 ? 8.777 -10.945 -7.786 1.00 85.75 90 SER A N 1
ATOM 735 C CA . SER A 1 90 ? 8.772 -12.299 -7.238 1.00 85.75 90 SER A CA 1
ATOM 736 C C . SER A 1 90 ? 10.198 -12.799 -7.075 1.00 85.75 90 SER A C 1
ATOM 738 O O . SER A 1 90 ? 11.030 -12.598 -7.955 1.00 85.75 90 SER A O 1
ATOM 740 N N . SER A 1 91 ? 10.461 -13.543 -6.001 1.00 82.75 91 SER A N 1
ATOM 741 C CA . SER A 1 91 ? 11.742 -14.232 -5.796 1.00 82.75 91 SER A CA 1
ATOM 742 C C . SER A 1 91 ? 12.039 -15.301 -6.854 1.00 82.75 91 SER A C 1
ATOM 744 O O . SER A 1 91 ? 13.161 -15.791 -6.919 1.00 82.75 91 SER A O 1
ATOM 746 N N . ARG A 1 92 ? 11.043 -15.672 -7.673 1.00 82.12 92 ARG A N 1
ATOM 747 C CA . ARG A 1 92 ? 11.191 -16.596 -8.806 1.00 82.12 92 ARG A CA 1
ATOM 748 C C . ARG A 1 92 ? 11.665 -15.916 -10.092 1.00 82.12 92 ARG A C 1
ATOM 750 O O . ARG A 1 92 ? 11.957 -16.617 -11.055 1.00 82.12 92 ARG A O 1
ATOM 757 N N . PHE A 1 93 ? 11.683 -14.587 -10.141 1.00 82.69 93 PHE A N 1
ATOM 758 C CA . PHE A 1 93 ? 12.208 -13.855 -11.290 1.00 82.69 93 PHE A CA 1
ATOM 759 C C . PHE A 1 93 ? 13.740 -13.825 -11.260 1.00 82.69 93 PHE A C 1
ATOM 761 O O . PHE A 1 93 ? 14.356 -14.020 -10.209 1.00 82.69 93 PHE A O 1
ATOM 768 N N . ASP A 1 94 ? 14.351 -13.566 -12.417 1.00 84.69 94 ASP A N 1
ATOM 769 C CA . ASP A 1 94 ? 15.790 -13.316 -12.522 1.00 84.69 94 ASP A CA 1
ATOM 770 C C . ASP A 1 94 ? 16.107 -11.909 -11.992 1.00 84.69 94 ASP A C 1
ATOM 772 O O . ASP A 1 94 ? 16.121 -10.926 -12.730 1.00 84.69 94 ASP A O 1
ATOM 776 N N . LEU A 1 95 ? 16.231 -11.810 -10.666 1.00 83.88 95 LEU A N 1
ATOM 777 C CA . LEU A 1 95 ? 16.462 -10.563 -9.941 1.00 83.88 95 LEU A CA 1
ATOM 778 C C . LEU A 1 95 ? 17.956 -10.330 -9.694 1.00 83.88 95 LEU A C 1
ATOM 780 O O . LEU A 1 95 ? 18.686 -11.238 -9.284 1.00 83.88 95 LEU A O 1
ATOM 784 N N . SER A 1 96 ? 18.388 -9.077 -9.812 1.00 89.38 96 SER A N 1
ATOM 785 C CA . SER A 1 96 ? 19.681 -8.630 -9.293 1.00 89.38 96 SER A CA 1
ATOM 786 C C . SER A 1 96 ? 19.736 -8.714 -7.761 1.00 89.38 96 SER A C 1
ATOM 788 O O . SER A 1 96 ? 18.712 -8.724 -7.076 1.00 89.38 96 SER A O 1
ATOM 790 N N . GLU A 1 97 ? 20.940 -8.700 -7.181 1.00 91.25 97 GLU A N 1
ATOM 791 C CA . GLU A 1 97 ? 21.102 -8.720 -5.715 1.00 91.25 97 GLU A CA 1
ATOM 792 C C . GLU A 1 97 ? 20.426 -7.525 -5.023 1.00 91.25 97 GLU A C 1
ATOM 794 O O . GLU A 1 97 ? 19.879 -7.664 -3.929 1.00 91.25 97 GLU A O 1
ATOM 799 N N . LYS A 1 98 ? 20.389 -6.361 -5.685 1.00 89.88 98 LYS A N 1
ATOM 800 C CA . LYS A 1 98 ? 19.681 -5.179 -5.172 1.00 89.88 98 LYS A CA 1
ATOM 801 C C . LYS A 1 98 ? 18.169 -5.394 -5.131 1.00 89.88 98 LYS A C 1
ATOM 803 O O . LYS A 1 98 ? 17.533 -5.009 -4.158 1.00 89.88 98 LYS A O 1
ATOM 808 N N . GLU A 1 99 ? 17.597 -6.016 -6.159 1.00 88.38 99 GLU A N 1
ATOM 809 C CA . GLU A 1 99 ? 16.159 -6.308 -6.221 1.00 88.38 99 GLU A CA 1
ATOM 810 C C . GLU A 1 99 ? 15.755 -7.398 -5.226 1.00 88.38 99 GLU A C 1
ATOM 812 O O . GLU A 1 99 ? 14.693 -7.301 -4.614 1.00 88.38 99 GLU A O 1
ATOM 817 N N . LYS A 1 100 ? 16.613 -8.401 -5.003 1.00 91.06 100 LYS A N 1
ATOM 818 C CA . LYS A 1 100 ? 16.396 -9.419 -3.964 1.00 91.06 100 LYS A CA 1
ATOM 819 C C . LYS A 1 100 ? 16.356 -8.798 -2.572 1.00 91.06 100 LYS A C 1
ATOM 821 O O . LYS A 1 100 ? 15.448 -9.100 -1.798 1.00 91.06 100 LYS A O 1
ATOM 826 N N . GLU A 1 101 ? 17.313 -7.926 -2.260 1.00 92.81 101 GLU A N 1
ATOM 827 C CA . GLU A 1 101 ? 17.349 -7.240 -0.968 1.00 92.81 101 GLU A CA 1
ATOM 828 C C . GLU A 1 101 ? 16.163 -6.279 -0.818 1.00 92.81 101 GLU A C 1
ATOM 830 O O . GLU A 1 101 ? 15.507 -6.281 0.221 1.00 92.81 101 GLU A O 1
ATOM 835 N N . PHE A 1 102 ? 15.808 -5.538 -1.874 1.00 92.38 102 PHE A N 1
ATOM 836 C CA . PHE A 1 102 ? 14.608 -4.701 -1.890 1.00 92.38 102 PHE A CA 1
ATOM 837 C C . PHE A 1 102 ? 13.348 -5.524 -1.592 1.00 92.38 102 PHE A C 1
ATOM 839 O O . PHE A 1 102 ? 12.602 -5.191 -0.673 1.00 92.38 102 PHE A O 1
ATOM 846 N N . LEU A 1 103 ? 13.139 -6.638 -2.299 1.00 91.88 103 LEU A N 1
ATOM 847 C CA . LEU A 1 103 ? 11.990 -7.517 -2.080 1.00 91.88 103 LEU A CA 1
ATOM 848 C C . LEU A 1 103 ? 11.962 -8.065 -0.649 1.00 91.88 103 LEU A C 1
ATOM 850 O O . LEU A 1 103 ? 10.905 -8.106 -0.024 1.00 91.88 103 LEU A O 1
ATOM 854 N N . LYS A 1 104 ? 13.120 -8.456 -0.107 1.00 92.31 104 LYS A N 1
ATOM 855 C CA . LYS A 1 104 ? 13.243 -8.945 1.270 1.00 92.31 104 LYS A CA 1
ATOM 856 C C . LYS A 1 104 ? 12.887 -7.874 2.300 1.00 92.31 104 LYS A C 1
ATOM 858 O O . LYS A 1 104 ? 12.204 -8.185 3.268 1.00 92.31 104 LYS A O 1
ATOM 863 N N . GLN A 1 105 ? 13.314 -6.633 2.087 1.00 93.62 105 GLN A N 1
ATOM 864 C CA . GLN A 1 105 ? 13.008 -5.518 2.984 1.00 93.62 105 GLN A CA 1
ATOM 865 C C . GLN A 1 105 ? 11.539 -5.081 2.912 1.00 93.62 105 GLN A C 1
ATOM 867 O O . GLN A 1 105 ? 11.034 -4.519 3.875 1.00 93.62 105 GLN A O 1
ATOM 872 N N . HIS A 1 106 ? 10.835 -5.354 1.810 1.00 94.50 106 HIS A N 1
ATOM 873 C CA . HIS A 1 106 ? 9.482 -4.843 1.566 1.00 94.50 106 HIS A CA 1
ATOM 874 C C . HIS A 1 106 ? 8.394 -5.929 1.540 1.00 94.50 106 HIS A C 1
ATOM 876 O O . HIS A 1 106 ? 7.307 -5.699 1.017 1.00 94.50 106 HIS A O 1
ATOM 882 N N . GLN A 1 107 ? 8.631 -7.100 2.138 1.00 91.44 107 GLN A N 1
ATOM 883 C CA . GLN A 1 107 ? 7.648 -8.200 2.156 1.00 91.44 107 GLN A CA 1
ATOM 884 C C . GLN A 1 107 ? 6.303 -7.805 2.788 1.00 91.44 107 GLN A C 1
ATOM 886 O O . GLN A 1 107 ? 5.252 -8.322 2.422 1.00 91.44 107 GLN A O 1
ATOM 891 N N . SER A 1 108 ? 6.324 -6.876 3.744 1.00 93.19 108 SER A N 1
ATOM 892 C CA . SER A 1 108 ? 5.130 -6.379 4.436 1.00 93.19 108 SER A CA 1
ATOM 893 C C . SER A 1 108 ? 4.436 -5.211 3.725 1.00 93.19 108 SER A C 1
ATOM 895 O O . SER A 1 108 ? 3.377 -4.778 4.181 1.00 93.19 108 SER A O 1
ATOM 897 N N . TYR A 1 109 ? 5.004 -4.700 2.626 1.00 93.19 109 TYR A N 1
ATOM 898 C CA . TYR A 1 109 ? 4.604 -3.425 2.029 1.00 93.19 109 TYR A CA 1
ATOM 899 C C . TYR A 1 109 ? 3.148 -3.424 1.563 1.00 93.19 109 TYR A C 1
ATOM 901 O O . TYR A 1 109 ? 2.367 -2.584 2.001 1.00 93.19 109 TYR A O 1
ATOM 909 N N . ASP A 1 110 ? 2.741 -4.402 0.750 1.00 90.50 110 ASP A N 1
ATOM 910 C CA . ASP A 1 110 ? 1.368 -4.457 0.218 1.00 90.50 110 ASP A CA 1
ATOM 911 C C . ASP A 1 110 ? 0.337 -4.610 1.336 1.00 90.50 110 ASP A C 1
ATOM 913 O O . ASP A 1 110 ? -0.723 -3.991 1.290 1.00 90.50 110 ASP A O 1
ATOM 917 N N . GLN A 1 111 ? 0.648 -5.402 2.366 1.00 90.19 111 GLN A N 1
ATOM 918 C CA . GLN A 1 111 ? -0.251 -5.597 3.501 1.00 90.19 111 GLN A CA 1
ATOM 919 C C . GLN A 1 111 ? -0.402 -4.307 4.319 1.00 90.19 111 GLN A C 1
ATOM 921 O O . GLN A 1 111 ? -1.511 -3.961 4.733 1.00 90.19 111 GLN A O 1
ATOM 926 N N . ALA A 1 112 ? 0.693 -3.571 4.522 1.00 92.38 112 ALA A N 1
ATOM 927 C CA . ALA A 1 112 ? 0.673 -2.275 5.187 1.00 92.38 112 ALA A CA 1
ATOM 928 C C . ALA A 1 112 ? -0.090 -1.225 4.357 1.00 92.38 112 ALA A C 1
ATOM 930 O O . ALA A 1 112 ? -0.940 -0.511 4.893 1.00 92.38 112 ALA A O 1
ATOM 931 N N . CYS A 1 113 ? 0.124 -1.191 3.040 1.00 89.94 113 CYS A N 1
ATOM 932 C CA . CYS A 1 113 ? -0.629 -0.351 2.108 1.00 89.94 113 CYS A CA 1
ATOM 933 C C . CYS A 1 113 ? -2.125 -0.689 2.104 1.00 89.94 113 CYS A C 1
ATOM 935 O O . CYS A 1 113 ? -2.959 0.215 2.097 1.00 89.94 113 CYS A O 1
ATOM 937 N N . ALA A 1 114 ? -2.497 -1.969 2.154 1.00 87.50 114 ALA A N 1
ATOM 938 C CA . ALA A 1 114 ? -3.893 -2.386 2.243 1.00 87.50 114 ALA A CA 1
ATOM 939 C C . ALA A 1 114 ? -4.553 -1.892 3.542 1.00 87.50 114 ALA A C 1
ATOM 941 O O . ALA A 1 114 ? -5.678 -1.392 3.506 1.00 87.50 114 ALA A O 1
ATOM 942 N N . ALA A 1 115 ? -3.845 -1.959 4.676 1.00 90.38 115 ALA A N 1
ATOM 943 C CA . ALA A 1 115 ? -4.326 -1.429 5.953 1.00 90.38 115 ALA A CA 1
ATOM 944 C C . ALA A 1 115 ? -4.549 0.093 5.902 1.00 90.38 115 ALA A C 1
ATOM 946 O O . ALA A 1 115 ? -5.587 0.581 6.352 1.00 90.38 115 ALA A O 1
ATOM 947 N N . VAL A 1 116 ? -3.615 0.838 5.301 1.00 90.94 116 VAL A N 1
ATOM 948 C CA . VAL A 1 116 ? -3.745 2.291 5.097 1.00 90.94 116 VAL A CA 1
ATOM 949 C C . VAL A 1 116 ? -4.942 2.603 4.206 1.00 90.94 116 VAL A C 1
ATOM 951 O O . VAL A 1 116 ? -5.773 3.424 4.577 1.00 90.94 116 VAL A O 1
ATOM 954 N N . ASN A 1 117 ? -5.077 1.925 3.063 1.00 87.31 117 ASN A N 1
ATOM 955 C CA . ASN A 1 117 ? -6.192 2.135 2.138 1.00 87.31 117 ASN A CA 1
ATOM 956 C C . ASN A 1 117 ? -7.549 1.828 2.791 1.00 87.31 117 ASN A C 1
ATOM 958 O O . ASN A 1 117 ? -8.505 2.584 2.606 1.00 87.31 117 ASN A O 1
ATOM 962 N N . LEU A 1 118 ? -7.630 0.765 3.598 1.00 88.50 118 LEU A N 1
ATOM 963 C CA . LEU A 1 118 ? -8.825 0.431 4.372 1.00 88.50 118 LEU A CA 1
ATOM 964 C C . LEU A 1 118 ? -9.198 1.560 5.337 1.00 88.50 118 LEU A C 1
ATOM 966 O O . LEU A 1 118 ? -10.344 2.014 5.335 1.00 88.50 118 LEU A O 1
ATOM 970 N N . LEU A 1 119 ? -8.240 2.034 6.137 1.00 91.56 119 LEU A N 1
ATOM 971 C CA . LEU A 1 119 ? -8.497 3.107 7.094 1.00 91.56 119 LEU A CA 1
ATOM 972 C C . LEU A 1 119 ? -8.795 4.435 6.411 1.00 91.56 119 LEU A C 1
ATOM 974 O O . LEU A 1 119 ? -9.731 5.115 6.821 1.00 91.56 119 LEU A O 1
ATOM 978 N N . HIS A 1 120 ? -8.091 4.763 5.332 1.00 89.56 120 HIS A N 1
ATOM 979 C CA . HIS A 1 120 ? -8.407 5.908 4.491 1.00 89.56 120 HIS A CA 1
ATOM 980 C C . HIS A 1 120 ? -9.871 5.849 4.034 1.00 89.56 120 HIS A C 1
ATOM 982 O O . HIS A 1 120 ? -10.615 6.808 4.232 1.00 89.56 120 HIS A O 1
ATOM 988 N N . CYS A 1 121 ? -10.343 4.717 3.502 1.00 88.06 121 CYS A N 1
ATOM 989 C CA . CYS A 1 121 ? -11.741 4.557 3.095 1.00 88.06 121 CYS A CA 1
ATOM 990 C C . CYS A 1 121 ? -12.730 4.693 4.256 1.00 88.06 121 CYS A C 1
ATOM 992 O O . CYS A 1 121 ? -13.735 5.389 4.112 1.00 88.06 121 CYS A O 1
ATOM 994 N N . ILE A 1 122 ? -12.461 4.067 5.402 1.00 90.00 122 ILE A N 1
ATOM 995 C CA . ILE A 1 122 ? -13.336 4.147 6.579 1.00 90.00 122 ILE A CA 1
ATOM 996 C C . ILE A 1 122 ? -13.425 5.592 7.083 1.00 90.00 122 ILE A C 1
ATOM 998 O O . ILE A 1 122 ? -14.520 6.135 7.213 1.00 90.00 122 ILE A O 1
ATOM 1002 N N . ILE A 1 123 ? -12.281 6.232 7.324 1.00 92.19 123 ILE A N 1
ATOM 1003 C CA . ILE A 1 123 ? -12.204 7.590 7.870 1.00 92.19 123 ILE A CA 1
ATOM 1004 C C . ILE A 1 123 ? -12.828 8.597 6.907 1.00 92.19 123 ILE A C 1
ATOM 1006 O O . ILE A 1 123 ? -13.623 9.433 7.333 1.00 92.19 123 ILE A O 1
ATOM 1010 N N . THR A 1 124 ? -12.540 8.490 5.608 1.00 89.81 124 THR A N 1
ATOM 1011 C CA . THR A 1 124 ? -13.127 9.402 4.617 1.00 89.81 124 THR A CA 1
ATOM 1012 C C . THR A 1 124 ? -14.631 9.207 4.441 1.00 89.81 124 THR A C 1
ATOM 1014 O O . THR A 1 124 ? -15.339 10.184 4.194 1.00 89.81 124 THR A O 1
ATOM 1017 N N . SER A 1 125 ? -15.137 7.983 4.620 1.00 88.88 125 SER A N 1
ATOM 1018 C CA . SER A 1 125 ? -16.576 7.694 4.560 1.00 88.88 125 SER A CA 1
ATOM 1019 C C . SER A 1 125 ? -17.327 8.177 5.800 1.00 88.88 125 SER A C 1
ATOM 1021 O O . SER A 1 125 ? -18.448 8.660 5.678 1.00 88.88 125 SER A O 1
ATOM 1023 N N . LEU A 1 126 ? -16.725 8.060 6.988 1.00 89.88 126 LEU A N 1
ATOM 1024 C CA . LEU A 1 126 ? -17.355 8.452 8.253 1.00 89.88 126 LEU A CA 1
ATOM 1025 C C . LEU A 1 126 ? -17.257 9.952 8.525 1.00 89.88 126 LEU A C 1
ATOM 1027 O O . LEU A 1 126 ? -18.199 10.557 9.031 1.00 89.88 126 LEU A O 1
ATOM 1031 N N . PHE A 1 127 ? -16.107 10.547 8.219 1.00 91.12 127 PHE A N 1
ATOM 1032 C CA . PHE A 1 127 ? -15.767 11.891 8.672 1.00 91.12 127 PHE A CA 1
ATOM 1033 C C . PHE A 1 127 ? -15.503 12.868 7.521 1.00 91.12 127 PHE A C 1
ATOM 1035 O O . PHE A 1 127 ? -15.315 14.051 7.781 1.00 91.12 127 PHE A O 1
ATOM 1042 N N . GLY A 1 128 ? -15.532 12.424 6.263 1.00 88.00 128 GLY A N 1
ATOM 1043 C CA . GLY A 1 128 ? -15.320 13.264 5.081 1.00 88.00 128 GLY A CA 1
ATOM 1044 C C . GLY A 1 128 ? -13.925 13.124 4.467 1.00 88.00 128 GLY A C 1
ATOM 1045 O O . GLY A 1 128 ? -12.974 12.697 5.114 1.00 88.00 128 GLY A O 1
ATOM 1046 N N . LYS A 1 129 ? -13.811 13.487 3.183 1.00 81.69 129 LYS A N 1
ATOM 1047 C CA . LYS A 1 129 ? -12.667 13.147 2.313 1.00 81.69 129 LYS A CA 1
ATOM 1048 C C . LYS A 1 129 ? -11.366 13.897 2.601 1.00 81.69 129 LYS A C 1
ATOM 1050 O O . LYS A 1 129 ? -10.307 13.438 2.193 1.00 81.69 129 LYS A O 1
ATOM 1055 N N . GLU A 1 130 ? -11.441 15.054 3.241 1.00 85.81 130 GLU A N 1
ATOM 1056 C CA . GLU A 1 130 ? -10.275 15.917 3.439 1.00 85.81 130 GLU A CA 1
ATOM 1057 C C . GLU A 1 13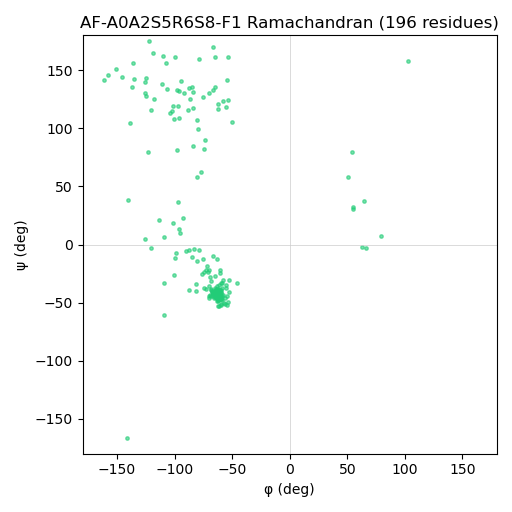0 ? -9.476 15.502 4.673 1.00 85.81 130 GLU A C 1
ATOM 1059 O O . GLU A 1 130 ? -10.067 15.292 5.735 1.00 85.81 130 GLU A O 1
ATOM 1064 N N . HIS A 1 131 ? -8.148 15.457 4.536 1.00 85.94 131 HIS A N 1
ATOM 1065 C CA . HIS A 1 131 ? -7.193 15.235 5.627 1.00 85.94 131 HIS A CA 1
ATOM 1066 C C . HIS A 1 131 ? -7.524 14.018 6.497 1.00 85.94 131 HIS A C 1
ATOM 1068 O O . HIS A 1 131 ? -7.755 14.131 7.707 1.00 85.94 131 HIS A O 1
ATOM 1074 N N . TRP A 1 132 ? -7.600 12.844 5.868 1.00 89.38 132 TRP A N 1
ATOM 1075 C CA . TRP A 1 132 ? -7.915 11.593 6.556 1.00 89.38 132 TRP A CA 1
ATOM 1076 C C . TRP A 1 132 ? -6.949 11.327 7.723 1.00 89.38 132 TRP A C 1
ATOM 1078 O O . TRP A 1 132 ? -7.380 10.839 8.763 1.00 89.38 132 TRP A O 1
ATOM 1088 N N . GLU A 1 133 ? -5.681 11.717 7.589 1.00 87.81 133 GLU A N 1
ATOM 1089 C CA . GLU A 1 133 ? -4.636 11.593 8.599 1.00 87.81 133 GLU A CA 1
ATOM 1090 C C . GLU A 1 133 ? -4.981 12.404 9.857 1.00 87.81 133 GLU A C 1
ATOM 1092 O O . GLU A 1 133 ? -5.008 11.872 10.968 1.00 87.81 133 GLU A O 1
ATOM 1097 N N . ILE A 1 134 ? -5.391 13.666 9.687 1.00 90.94 134 ILE A N 1
ATOM 1098 C CA . ILE A 1 134 ? -5.815 14.538 10.791 1.00 90.94 134 ILE A CA 1
ATOM 1099 C C . ILE A 1 134 ? -7.079 13.981 11.450 1.00 90.94 134 ILE A C 1
ATOM 1101 O O . ILE A 1 134 ? -7.215 14.001 12.674 1.00 90.94 134 ILE A O 1
ATOM 1105 N N . ARG A 1 135 ? -8.020 13.467 10.653 1.00 92.88 135 ARG A N 1
ATOM 1106 C CA . ARG A 1 135 ? -9.269 12.887 11.167 1.00 92.88 135 ARG A CA 1
ATOM 1107 C C . ARG A 1 135 ? -9.025 11.595 11.935 1.00 92.88 135 ARG A C 1
ATOM 1109 O O . ARG A 1 135 ? -9.649 11.405 12.974 1.00 92.88 135 ARG A O 1
ATOM 1116 N N . LEU A 1 136 ? -8.105 10.748 11.478 1.00 93.62 136 LEU A N 1
ATOM 1117 C CA . LEU A 1 136 ? -7.688 9.563 12.220 1.00 93.62 136 LEU A CA 1
ATOM 1118 C C . LEU A 1 136 ? -7.106 9.964 13.581 1.00 93.62 136 LEU A C 1
ATOM 1120 O O . LEU A 1 136 ? -7.523 9.416 14.596 1.00 93.62 136 LEU A O 1
ATOM 1124 N N . HIS A 1 137 ? -6.230 10.973 13.631 1.00 92.62 137 HIS A N 1
ATOM 1125 C CA . HIS A 1 137 ? -5.701 11.492 14.897 1.00 92.62 137 HIS A CA 1
ATOM 1126 C C . HIS A 1 137 ? -6.798 12.021 15.831 1.00 92.62 137 HIS A C 1
ATOM 1128 O O . HIS A 1 137 ? -6.830 11.649 17.002 1.00 92.62 137 HIS A O 1
ATOM 1134 N N . LYS A 1 138 ? -7.731 12.831 15.318 1.00 93.12 138 LYS A N 1
ATOM 1135 C CA . LYS A 1 138 ? -8.867 13.347 16.101 1.00 93.12 138 LYS A CA 1
ATOM 1136 C C . LYS A 1 138 ? -9.771 12.238 16.628 1.00 93.12 138 LYS A C 1
ATOM 1138 O O . LYS A 1 138 ? -10.242 12.305 17.759 1.00 93.12 138 LYS A O 1
ATOM 1143 N N . TYR A 1 139 ? -10.005 11.205 15.823 1.00 93.75 139 TYR A N 1
ATOM 1144 C CA . TYR A 1 139 ? -10.755 10.031 16.251 1.00 93.75 139 TYR A CA 1
ATOM 1145 C C . TYR A 1 139 ? -10.052 9.291 17.392 1.00 93.75 139 TYR A C 1
ATOM 1147 O O . TYR A 1 139 ? -10.670 9.027 18.419 1.00 93.75 139 TYR A O 1
ATOM 1155 N N . LEU A 1 140 ? -8.750 9.026 17.256 1.00 93.00 140 LEU A N 1
ATOM 1156 C CA . LEU A 1 140 ? -7.956 8.368 18.300 1.00 93.00 140 LEU A CA 1
ATOM 1157 C C . LEU A 1 140 ? -7.842 9.213 19.581 1.00 93.00 140 LEU A C 1
ATOM 1159 O O . LEU A 1 140 ? -7.711 8.656 20.667 1.00 93.00 140 LEU A O 1
ATOM 1163 N N . ALA A 1 141 ? -7.936 10.541 19.470 1.00 93.31 141 ALA A N 1
ATOM 1164 C CA . ALA A 1 141 ? -7.999 11.468 20.601 1.00 93.31 141 ALA A CA 1
ATOM 1165 C C . ALA A 1 141 ? -9.395 11.562 21.256 1.00 93.31 141 ALA A C 1
ATOM 1167 O O . ALA A 1 141 ? -9.552 12.242 22.268 1.00 93.31 141 ALA A O 1
ATOM 1168 N N . GLY A 1 142 ? -10.415 10.900 20.697 1.00 92.31 142 GLY A N 1
ATOM 1169 C CA . GLY A 1 142 ? -11.795 10.944 21.190 1.00 92.31 142 GLY A CA 1
ATOM 1170 C C . GLY A 1 142 ? -12.583 12.196 20.784 1.00 92.31 142 GLY A C 1
ATOM 1171 O O . GLY A 1 142 ? -13.710 12.380 21.239 1.00 92.31 142 GLY A O 1
ATOM 1172 N N . GLU A 1 143 ? -12.030 13.047 19.916 1.00 92.12 143 GLU A N 1
ATOM 1173 C CA . GLU A 1 143 ? -12.706 14.245 19.396 1.00 92.12 143 GLU A CA 1
ATOM 1174 C C . GLU A 1 143 ? -13.755 13.908 18.324 1.00 92.12 143 GLU A C 1
ATOM 1176 O O . GLU A 1 143 ? -14.703 14.666 18.115 1.00 92.12 143 GLU A O 1
ATOM 1181 N N . LEU A 1 144 ? -13.596 12.772 17.635 1.00 89.94 144 LEU A N 1
ATOM 1182 C CA . LEU A 1 144 ? -14.593 12.221 16.715 1.00 89.94 144 LEU A CA 1
ATOM 1183 C C . LEU A 1 144 ? -15.185 10.938 17.300 1.00 89.94 144 LEU A C 1
ATOM 1185 O O . LEU A 1 144 ? -14.470 10.097 17.838 1.00 89.94 144 LEU A O 1
ATOM 1189 N N . SER A 1 145 ? -16.502 10.781 17.180 1.00 87.12 145 SER A N 1
ATOM 1190 C CA . SER A 1 145 ? -17.261 9.693 17.807 1.00 87.12 145 SER A CA 1
ATOM 1191 C C . SER A 1 145 ? -18.374 9.174 16.884 1.00 87.12 145 SER A C 1
ATOM 1193 O O . SER A 1 145 ? -18.372 9.454 15.686 1.00 87.12 145 SER A O 1
ATOM 1195 N N . ASN A 1 146 ? -19.311 8.387 17.429 1.00 86.94 146 ASN A N 1
ATOM 1196 C CA . ASN A 1 146 ? -20.433 7.764 16.708 1.00 86.94 146 ASN A CA 1
ATOM 1197 C C . ASN A 1 146 ? -20.021 6.730 15.647 1.00 86.94 146 ASN A C 1
ATOM 1199 O O . ASN A 1 146 ? -20.648 6.607 14.596 1.00 86.94 146 ASN A O 1
ATOM 1203 N N . VAL A 1 147 ? -18.979 5.951 15.939 1.00 90.88 147 VAL A N 1
ATOM 1204 C CA . VAL A 1 147 ? -18.520 4.860 15.073 1.00 90.88 147 VAL A CA 1
ATOM 1205 C C . VAL A 1 147 ? -19.105 3.527 15.551 1.00 90.88 147 VAL A C 1
ATOM 1207 O O . VAL A 1 147 ? -19.011 3.230 16.745 1.00 90.88 147 VAL A O 1
ATOM 1210 N N . PRO A 1 148 ? -19.682 2.693 14.660 1.00 91.50 148 PRO A N 1
ATOM 1211 C CA . PRO A 1 148 ? -20.169 1.368 15.033 1.00 91.50 148 PRO A CA 1
ATOM 1212 C C . PRO A 1 148 ? -19.074 0.524 15.710 1.00 91.50 148 PRO A C 1
ATOM 1214 O O . PRO A 1 148 ? -17.933 0.553 15.241 1.00 91.50 148 PRO A O 1
ATOM 1217 N N . PRO A 1 149 ? -19.386 -0.287 16.743 1.00 91.12 149 PRO A N 1
ATOM 1218 C CA . PRO A 1 149 ? -18.376 -1.039 17.495 1.00 91.12 149 PRO A CA 1
ATOM 1219 C C . PRO A 1 149 ? -17.448 -1.894 16.624 1.00 91.12 149 PRO A C 1
ATOM 1221 O O . PRO A 1 149 ? -16.239 -1.884 16.829 1.00 91.12 149 PRO A O 1
ATOM 1224 N N . ALA A 1 150 ? -17.989 -2.558 15.597 1.00 88.50 150 ALA A N 1
ATOM 1225 C CA . ALA A 1 150 ? -17.198 -3.356 14.660 1.00 88.50 150 ALA A CA 1
ATOM 1226 C C . ALA A 1 150 ? -16.171 -2.512 13.883 1.00 88.50 150 ALA A C 1
ATOM 1228 O O . ALA A 1 150 ? -15.033 -2.934 13.692 1.00 88.50 150 ALA A O 1
ATOM 1229 N N . ILE A 1 151 ? -16.550 -1.299 13.473 1.00 90.81 151 ILE A N 1
ATOM 1230 C CA . ILE A 1 151 ? -15.653 -0.378 12.771 1.00 90.81 151 ILE A CA 1
ATOM 1231 C C . ILE A 1 151 ? -14.618 0.206 13.739 1.00 90.81 151 ILE A C 1
ATOM 1233 O O . ILE A 1 151 ? -13.451 0.295 13.379 1.00 90.81 151 ILE A O 1
ATOM 1237 N N . ASN A 1 152 ? -15.001 0.514 14.982 1.00 92.69 152 ASN A N 1
ATOM 1238 C CA . ASN A 1 152 ? -14.065 0.935 16.030 1.00 92.69 152 ASN A CA 1
ATOM 1239 C C . ASN A 1 152 ? -12.979 -0.127 16.276 1.00 92.69 152 ASN A C 1
ATOM 1241 O O . ASN A 1 152 ? -11.796 0.201 16.342 1.00 92.69 152 ASN A O 1
ATOM 1245 N N . THR A 1 153 ? -13.351 -1.409 16.338 1.00 91.94 153 THR A N 1
ATOM 1246 C CA . THR A 1 153 ? -12.383 -2.512 16.443 1.00 91.94 153 THR A CA 1
ATOM 1247 C C . THR A 1 153 ? -11.417 -2.538 15.257 1.00 91.94 153 THR A C 1
ATOM 1249 O O . THR A 1 153 ? -10.214 -2.678 15.463 1.00 91.94 153 THR A O 1
ATOM 1252 N N . ILE A 1 154 ? -11.911 -2.359 14.026 1.00 92.19 154 ILE A N 1
ATOM 1253 C CA . ILE A 1 154 ? -11.063 -2.315 12.822 1.00 92.19 154 ILE A CA 1
ATOM 1254 C C . ILE A 1 154 ? -10.114 -1.112 12.865 1.00 92.19 154 ILE A C 1
ATOM 1256 O O . ILE A 1 154 ? -8.921 -1.277 12.607 1.00 92.19 154 ILE A O 1
ATOM 1260 N N . ILE A 1 155 ? -10.612 0.081 13.212 1.00 92.75 155 ILE A N 1
ATOM 1261 C CA . ILE A 1 155 ? -9.784 1.291 13.278 1.00 92.75 155 ILE A CA 1
ATOM 1262 C C . ILE A 1 155 ? -8.661 1.106 14.293 1.00 92.75 155 ILE A C 1
ATOM 1264 O O . ILE A 1 155 ? -7.499 1.266 13.934 1.00 92.75 155 ILE A O 1
ATOM 1268 N N . ASN A 1 156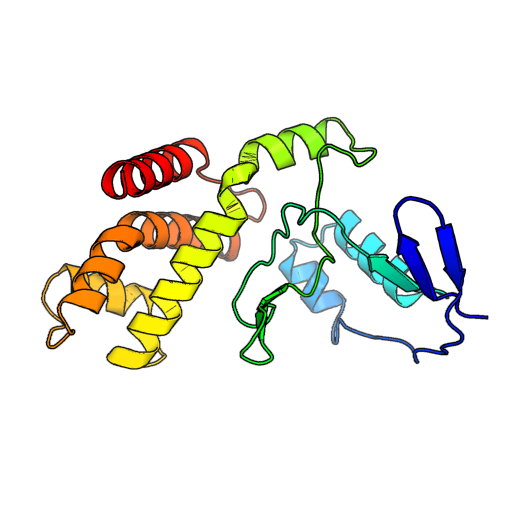 ? -8.978 0.697 15.522 1.00 92.31 156 ASN A N 1
ATOM 1269 C CA . ASN A 1 156 ? -7.970 0.529 16.570 1.00 92.31 156 ASN A CA 1
ATOM 1270 C C . ASN A 1 156 ? -6.937 -0.549 16.222 1.00 92.31 156 ASN A C 1
ATOM 1272 O O . ASN A 1 156 ? -5.756 -0.380 16.514 1.00 92.31 156 ASN A O 1
ATOM 1276 N N . ARG A 1 157 ? -7.362 -1.622 15.545 1.00 93.81 157 ARG A N 1
ATOM 1277 C CA . ARG A 1 157 ? -6.472 -2.697 15.097 1.00 93.81 157 ARG A CA 1
ATOM 1278 C C . ARG A 1 157 ? -5.435 -2.217 14.081 1.00 93.81 157 ARG A C 1
ATOM 1280 O O . ARG A 1 157 ? -4.267 -2.572 14.195 1.00 93.81 157 ARG A O 1
ATOM 1287 N N . TYR A 1 158 ? -5.844 -1.434 13.083 1.00 94.88 158 TYR A N 1
ATOM 1288 C CA . TYR A 1 158 ? -4.962 -1.048 11.974 1.00 94.88 158 TYR A CA 1
ATOM 1289 C C . TYR A 1 158 ? -4.349 0.352 12.112 1.00 94.88 158 TYR A C 1
ATOM 1291 O O . TYR A 1 158 ? -3.414 0.674 11.376 1.00 94.88 158 TYR A O 1
ATOM 1299 N N . ALA A 1 159 ? -4.818 1.176 13.054 1.00 94.75 159 ALA A N 1
ATOM 1300 C CA . ALA A 1 159 ? -4.337 2.543 13.249 1.00 94.75 159 ALA A CA 1
ATOM 1301 C C . ALA A 1 159 ? -2.812 2.639 13.438 1.00 94.75 159 ALA A C 1
ATOM 1303 O O . ALA A 1 159 ? -2.208 3.473 12.764 1.00 94.75 159 ALA A O 1
ATOM 1304 N N . PRO A 1 160 ? -2.147 1.784 14.246 1.00 95.44 160 PRO A N 1
ATOM 1305 C CA . PRO A 1 160 ? -0.692 1.853 14.398 1.00 95.44 160 PRO A CA 1
ATOM 1306 C C . PRO A 1 160 ? 0.070 1.679 13.078 1.00 95.44 160 PRO A C 1
ATOM 1308 O O . PRO A 1 160 ? 1.074 2.349 12.850 1.00 95.44 160 PRO A O 1
ATOM 1311 N N . ILE A 1 161 ? -0.420 0.805 12.191 1.00 95.75 161 ILE A N 1
ATOM 1312 C CA . ILE A 1 161 ? 0.174 0.581 10.867 1.00 95.75 161 ILE A CA 1
ATOM 1313 C C . ILE A 1 161 ? -0.055 1.797 9.976 1.00 95.75 161 ILE A C 1
ATOM 1315 O O . ILE A 1 161 ? 0.882 2.260 9.331 1.00 95.75 161 ILE A O 1
ATOM 1319 N N . ALA A 1 162 ? -1.282 2.325 9.952 1.00 93.81 162 ALA A N 1
ATOM 1320 C CA . ALA A 1 162 ? -1.610 3.467 9.108 1.00 93.81 162 ALA A CA 1
ATOM 1321 C C . ALA A 1 162 ? -0.829 4.725 9.490 1.00 93.81 162 ALA A C 1
ATOM 1323 O O . ALA A 1 162 ? -0.345 5.410 8.599 1.00 93.81 162 ALA A O 1
ATOM 1324 N N . LEU A 1 163 ? -0.651 4.995 10.786 1.00 94.31 163 LEU A N 1
ATOM 1325 C CA . LEU A 1 163 ? 0.134 6.139 11.256 1.00 94.31 163 LEU A CA 1
ATOM 1326 C C . LEU A 1 163 ? 1.615 6.013 10.876 1.00 94.31 163 LEU A C 1
ATOM 1328 O O . LEU A 1 163 ? 2.212 6.971 10.394 1.00 94.31 163 LEU A O 1
ATOM 1332 N N . LEU A 1 164 ? 2.198 4.823 11.042 1.00 95.94 164 LEU A N 1
ATOM 1333 C CA . LEU A 1 164 ? 3.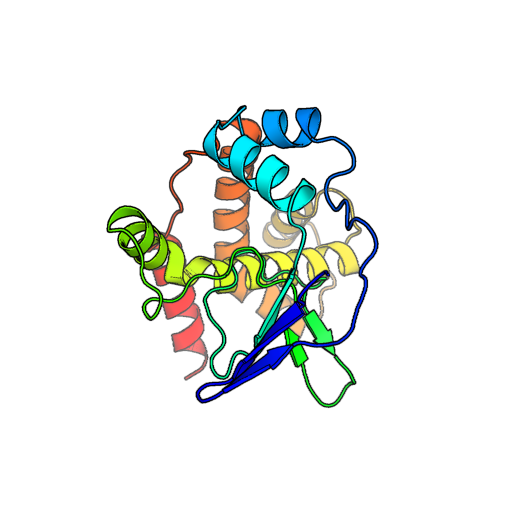594 4.576 10.679 1.00 95.94 164 LEU A CA 1
ATOM 1334 C C . LEU A 1 164 ? 3.825 4.674 9.163 1.00 95.94 164 LEU A C 1
ATOM 1336 O O . LEU A 1 164 ? 4.824 5.236 8.715 1.00 95.94 164 LEU A O 1
ATOM 1340 N N . MET A 1 165 ? 2.900 4.134 8.368 1.00 95.50 165 MET A N 1
ATOM 1341 C CA . MET A 1 165 ? 2.948 4.242 6.910 1.00 95.50 165 MET A CA 1
ATOM 1342 C C . MET A 1 165 ? 2.706 5.670 6.427 1.00 95.50 165 MET A C 1
ATOM 1344 O O . MET A 1 165 ? 3.361 6.087 5.479 1.00 95.50 165 MET A O 1
ATOM 1348 N N . ASP A 1 166 ? 1.807 6.425 7.061 1.00 92.88 166 ASP A N 1
ATOM 1349 C CA . ASP A 1 166 ? 1.587 7.835 6.734 1.00 92.88 166 ASP A CA 1
ATOM 1350 C C . ASP A 1 166 ? 2.859 8.654 6.976 1.00 92.88 166 ASP A C 1
ATOM 1352 O O . ASP A 1 166 ? 3.308 9.358 6.075 1.00 92.88 166 ASP A O 1
ATOM 1356 N N . GLU A 1 167 ? 3.522 8.479 8.125 1.00 94.31 167 GLU A N 1
ATOM 1357 C CA . GLU A 1 167 ? 4.814 9.119 8.400 1.00 94.31 167 GLU A CA 1
ATOM 1358 C C . GLU A 1 167 ? 5.858 8.769 7.327 1.00 94.31 167 GLU A C 1
ATOM 1360 O O . GLU A 1 167 ? 6.539 9.651 6.795 1.00 94.31 167 GLU A O 1
ATOM 1365 N N . PHE A 1 168 ? 5.958 7.485 6.970 1.00 96.19 168 PHE A N 1
ATOM 1366 C CA . PHE A 1 168 ? 6.838 7.025 5.900 1.00 96.19 168 PHE A CA 1
ATOM 1367 C C . PHE A 1 168 ? 6.500 7.686 4.557 1.00 96.19 168 PHE A C 1
ATOM 1369 O O . PHE A 1 168 ? 7.397 8.209 3.899 1.00 96.19 168 PHE A O 1
ATOM 1376 N N . PHE A 1 169 ? 5.227 7.719 4.156 1.00 93.00 169 PHE A N 1
ATOM 1377 C CA . PHE A 1 169 ? 4.801 8.338 2.903 1.00 93.00 169 PHE A CA 1
ATOM 1378 C C . PHE A 1 169 ? 5.050 9.841 2.885 1.00 93.00 169 PHE A C 1
ATOM 1380 O O . PHE A 1 169 ? 5.474 10.367 1.857 1.00 93.00 169 PHE A O 1
ATOM 1387 N N . GLN A 1 170 ? 4.835 10.537 4.000 1.00 92.56 170 GLN A N 1
ATOM 1388 C CA . GLN A 1 170 ? 5.131 11.960 4.096 1.00 92.56 170 GLN A CA 1
ATOM 1389 C C . GLN A 1 170 ? 6.620 12.230 3.873 1.00 92.56 170 GLN A C 1
ATOM 1391 O O . GLN A 1 170 ? 6.952 13.096 3.065 1.00 92.56 170 GLN A O 1
ATOM 1396 N N . LYS A 1 171 ? 7.508 11.454 4.506 1.00 94.88 171 LYS A N 1
ATOM 1397 C CA . LYS A 1 171 ? 8.961 11.541 4.287 1.00 94.88 171 LYS A CA 1
ATOM 1398 C C . LYS A 1 171 ? 9.335 11.189 2.845 1.00 94.88 171 LYS A C 1
ATOM 1400 O O . LYS A 1 171 ? 10.035 11.954 2.186 1.00 94.88 171 LYS A O 1
ATOM 1405 N N . LEU A 1 172 ? 8.770 10.109 2.307 1.00 93.06 172 LEU A N 1
ATOM 1406 C CA . LEU A 1 172 ? 9.005 9.664 0.932 1.00 93.06 172 LEU A CA 1
ATOM 1407 C C . LEU A 1 172 ? 8.565 10.706 -0.116 1.00 93.06 172 LEU A C 1
ATOM 1409 O O . LEU A 1 172 ? 9.150 10.826 -1.193 1.00 93.06 172 LEU A O 1
ATOM 1413 N N . GLN A 1 173 ? 7.488 11.443 0.156 1.00 89.25 173 GLN A N 1
ATOM 1414 C CA . GLN A 1 173 ? 6.933 12.429 -0.773 1.00 89.25 173 GLN A CA 1
ATOM 1415 C C . GLN A 1 173 ? 7.564 13.812 -0.629 1.00 89.25 173 GLN A C 1
ATOM 1417 O O . GLN A 1 173 ? 7.755 14.480 -1.643 1.00 89.25 173 GLN A O 1
ATOM 1422 N N . LYS A 1 174 ? 7.840 14.252 0.604 1.00 91.81 174 LYS A N 1
ATOM 1423 C CA . LYS A 1 174 ? 8.260 15.628 0.908 1.00 91.81 174 LYS A CA 1
ATOM 1424 C C . LYS A 1 174 ? 9.766 15.768 1.117 1.00 91.81 174 LYS A C 1
ATOM 1426 O O . LYS A 1 174 ? 10.280 16.864 0.918 1.00 91.81 174 LYS A O 1
ATOM 1431 N N . GLU A 1 175 ? 10.452 14.704 1.532 1.00 92.69 175 GLU A N 1
ATOM 1432 C CA . GLU A 1 175 ? 11.872 14.751 1.894 1.00 92.69 175 GLU A CA 1
ATOM 1433 C C . GLU A 1 175 ? 12.749 14.035 0.863 1.00 92.69 175 GLU A C 1
ATOM 1435 O O . GLU A 1 175 ? 13.619 14.670 0.272 1.00 92.69 175 GLU A O 1
ATOM 1440 N N . SER A 1 176 ? 12.548 12.729 0.635 1.00 92.62 176 SER A N 1
ATOM 1441 C CA . SER A 1 176 ? 13.370 11.971 -0.320 1.00 92.62 176 SER A CA 1
ATOM 1442 C C . SER A 1 176 ? 12.734 10.660 -0.781 1.00 92.62 176 SER A C 1
ATOM 1444 O O . SER A 1 176 ? 12.236 9.880 0.023 1.00 92.62 176 SER A O 1
ATOM 1446 N N . LYS A 1 177 ? 12.892 10.313 -2.063 1.00 88.75 177 LYS A N 1
ATOM 1447 C CA . LYS A 1 177 ? 12.549 8.981 -2.601 1.00 88.75 177 LYS A CA 1
ATOM 1448 C C . LYS A 1 177 ? 13.427 7.848 -2.070 1.00 88.75 177 LYS A C 1
ATOM 1450 O O . LYS A 1 177 ? 13.102 6.685 -2.285 1.00 88.75 177 LYS A O 1
ATOM 1455 N N . SER A 1 178 ? 14.510 8.174 -1.364 1.00 89.94 178 SER A N 1
ATOM 1456 C CA . SER A 1 178 ? 15.384 7.207 -0.691 1.00 89.94 178 SER A CA 1
ATOM 1457 C C . SER A 1 178 ? 15.042 7.010 0.792 1.00 89.94 178 SER A C 1
ATOM 1459 O O . SER A 1 178 ? 15.820 6.380 1.509 1.00 89.94 178 SER A O 1
ATOM 1461 N N . THR A 1 179 ? 13.914 7.547 1.283 1.00 93.38 179 THR A N 1
ATOM 1462 C CA . THR A 1 179 ? 13.450 7.292 2.654 1.00 93.38 179 THR A CA 1
ATOM 1463 C C . THR A 1 179 ? 13.372 5.779 2.912 1.00 93.38 179 THR A C 1
ATOM 1465 O O . THR A 1 179 ? 12.680 5.075 2.173 1.00 93.38 179 THR A O 1
ATOM 1468 N N . PRO A 1 180 ? 14.041 5.256 3.957 1.00 94.31 180 PRO A N 1
ATOM 1469 C CA . PRO A 1 180 ? 13.988 3.834 4.278 1.00 94.31 180 PRO A CA 1
ATOM 1470 C C . PRO A 1 180 ? 12.585 3.383 4.691 1.00 94.31 180 PRO A C 1
ATOM 1472 O O . PRO A 1 180 ? 11.934 4.022 5.520 1.00 94.31 180 PRO A O 1
ATOM 1475 N N . TYR A 1 181 ? 12.147 2.246 4.156 1.00 96.12 181 TYR A N 1
ATOM 1476 C CA . TYR A 1 181 ? 10.895 1.606 4.550 1.00 96.12 181 TYR A CA 1
ATOM 1477 C C . TYR A 1 181 ? 10.997 1.019 5.975 1.00 96.12 181 TYR A C 1
ATOM 1479 O O . TYR A 1 181 ? 11.959 0.300 6.268 1.00 96.12 181 TYR A O 1
ATOM 1487 N N . PRO A 1 182 ? 10.034 1.288 6.884 1.00 96.75 182 PRO A N 1
ATOM 1488 C CA . PRO A 1 182 ? 10.100 0.864 8.286 1.00 96.75 182 PRO A CA 1
ATOM 1489 C C . PRO A 1 182 ? 9.682 -0.610 8.478 1.00 96.75 182 PRO A C 1
ATOM 1491 O O . PRO A 1 182 ? 8.756 -0.928 9.229 1.00 96.75 182 PRO A O 1
ATOM 1494 N N . ALA A 1 183 ? 10.377 -1.525 7.795 1.00 95.94 183 ALA A N 1
ATOM 1495 C CA . ALA A 1 183 ? 10.046 -2.949 7.715 1.00 95.94 183 ALA A CA 1
ATOM 1496 C C . ALA A 1 183 ? 9.909 -3.620 9.090 1.00 95.94 183 ALA A C 1
ATOM 1498 O O . ALA A 1 183 ? 8.885 -4.229 9.391 1.00 95.94 183 ALA A O 1
ATOM 1499 N N . THR A 1 184 ? 10.914 -3.457 9.957 1.00 95.44 184 THR A N 1
ATOM 1500 C CA . THR A 1 184 ? 10.972 -4.107 11.275 1.00 95.44 184 THR A CA 1
ATOM 1501 C C . THR A 1 184 ? 9.773 -3.745 12.152 1.00 95.44 184 THR A C 1
ATOM 1503 O O . THR A 1 184 ? 9.182 -4.611 12.801 1.00 95.44 184 THR A O 1
ATOM 1506 N N . GLN A 1 185 ? 9.400 -2.464 12.183 1.00 96.44 185 GLN A N 1
ATOM 1507 C CA . GLN A 1 185 ? 8.262 -1.984 12.960 1.00 96.44 185 GLN A CA 1
ATOM 1508 C C . GLN A 1 185 ? 6.940 -2.505 12.383 1.00 96.44 185 GLN A C 1
ATOM 1510 O O . GLN A 1 185 ? 6.097 -2.987 13.141 1.00 96.44 185 GLN A O 1
ATOM 1515 N N . LEU A 1 186 ? 6.774 -2.459 11.057 1.00 96.50 186 LEU A N 1
ATOM 1516 C CA . LEU A 1 186 ? 5.556 -2.921 10.390 1.00 96.50 186 LEU A CA 1
ATOM 1517 C C . LEU A 1 186 ? 5.346 -4.422 10.553 1.00 96.50 186 LEU A C 1
ATOM 1519 O O . LEU A 1 186 ? 4.256 -4.851 10.919 1.00 96.50 186 LEU A O 1
ATOM 1523 N N . GLU A 1 187 ? 6.390 -5.225 10.373 1.00 95.31 187 GLU A N 1
ATOM 1524 C CA . GLU A 1 187 ? 6.311 -6.667 10.590 1.00 95.31 187 GLU A CA 1
ATOM 1525 C C . GLU A 1 187 ? 5.945 -7.014 12.033 1.00 95.31 187 GLU A C 1
ATOM 1527 O O . GLU A 1 187 ? 5.153 -7.926 12.263 1.00 95.31 187 GLU A O 1
ATOM 1532 N N . LYS A 1 188 ? 6.481 -6.282 13.017 1.00 95.38 188 LYS A N 1
ATOM 1533 C CA . LYS A 1 188 ? 6.119 -6.480 14.424 1.00 95.38 188 LYS A CA 1
ATOM 1534 C C . LYS A 1 188 ? 4.629 -6.214 14.660 1.00 95.38 188 LYS A C 1
ATOM 1536 O O . LYS A 1 188 ? 3.974 -7.018 15.321 1.00 95.38 188 LYS A O 1
ATOM 1541 N N . LEU A 1 189 ? 4.097 -5.120 14.110 1.00 95.50 189 LEU A N 1
ATOM 1542 C CA . LEU A 1 189 ? 2.675 -4.773 14.216 1.00 95.50 189 LEU A CA 1
ATOM 1543 C C . LEU A 1 189 ? 1.785 -5.807 13.510 1.00 95.50 189 LEU A C 1
ATOM 1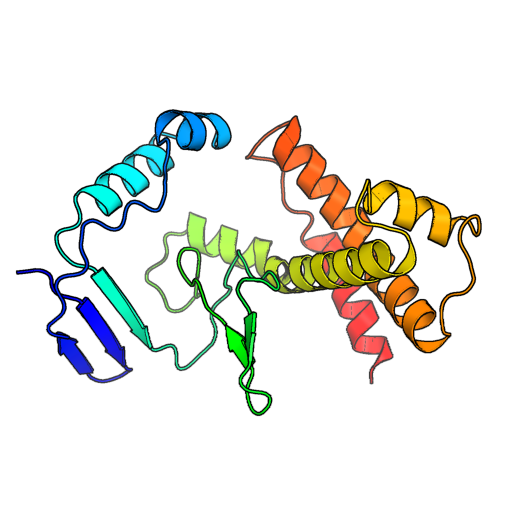545 O O . LEU A 1 189 ? 0.803 -6.269 14.083 1.00 95.50 189 LEU A O 1
ATOM 1549 N N . LEU A 1 190 ? 2.155 -6.228 12.301 1.00 92.56 190 LEU A N 1
ATOM 1550 C CA . LEU A 1 190 ? 1.406 -7.220 11.524 1.00 92.56 190 LEU A CA 1
ATOM 1551 C C . LEU A 1 190 ? 1.370 -8.595 12.201 1.00 92.56 190 LEU A C 1
ATOM 1553 O O . LEU A 1 190 ? 0.328 -9.257 12.201 1.00 92.56 190 LEU A O 1
ATOM 1557 N N . ARG A 1 191 ? 2.476 -9.015 12.827 1.00 93.44 191 ARG A N 1
ATOM 1558 C CA . ARG A 1 191 ? 2.519 -10.252 13.623 1.00 93.44 191 ARG A CA 1
ATOM 1559 C C . ARG A 1 191 ? 1.602 -10.166 14.843 1.00 93.44 191 ARG A C 1
ATOM 1561 O O . ARG A 1 191 ? 0.874 -11.121 15.091 1.00 93.44 191 ARG A O 1
ATOM 1568 N N . ALA A 1 192 ? 1.594 -9.032 15.550 1.00 91.88 192 ALA A N 1
ATOM 1569 C CA . ALA A 1 192 ? 0.711 -8.820 16.699 1.00 91.88 192 ALA A CA 1
ATOM 1570 C C . ALA A 1 192 ? -0.773 -8.920 16.304 1.00 91.88 192 ALA A C 1
ATOM 1572 O O . ALA A 1 192 ? -1.528 -9.657 16.933 1.00 91.88 192 ALA A O 1
ATOM 1573 N N . ILE A 1 193 ? -1.164 -8.277 15.198 1.00 89.31 193 ILE A N 1
ATOM 1574 C CA . ILE A 1 193 ? -2.533 -8.363 14.667 1.00 89.31 193 ILE A CA 1
ATOM 1575 C C . ILE A 1 193 ? -2.891 -9.803 14.293 1.00 89.31 193 ILE A C 1
ATOM 1577 O O . ILE A 1 193 ? -3.989 -10.261 14.592 1.00 89.31 193 ILE A O 1
ATOM 1581 N N . SER A 1 194 ? -1.966 -10.529 13.659 1.00 82.56 194 SER A N 1
ATOM 1582 C CA . SER A 1 194 ? -2.212 -11.911 13.234 1.00 82.56 194 SER A CA 1
ATOM 1583 C C . SER A 1 194 ? -2.440 -12.841 14.430 1.00 82.56 194 SER A C 1
ATOM 1585 O O . SER A 1 194 ? -3.338 -13.678 14.375 1.00 82.56 194 SER A O 1
ATOM 1587 N N . SER A 1 195 ? -1.691 -12.651 15.525 1.00 78.12 195 SER A N 1
ATOM 1588 C CA . SER A 1 195 ? -1.828 -13.448 16.753 1.00 78.12 195 SER A CA 1
ATOM 1589 C C . SER A 1 195 ? -3.113 -13.197 17.546 1.00 78.12 195 SER A C 1
ATOM 1591 O O . SER A 1 195 ? -3.521 -14.066 18.302 1.00 78.12 195 SER A O 1
ATOM 1593 N N . GLU A 1 196 ? -3.777 -12.050 17.372 1.00 70.25 196 GLU A N 1
ATOM 1594 C CA . GLU A 1 196 ? -5.082 -11.767 18.002 1.00 70.25 196 GLU A CA 1
ATOM 1595 C C . GLU A 1 196 ? -6.252 -12.503 17.324 1.00 70.25 196 GLU A C 1
ATOM 1597 O O . GLU A 1 196 ? -7.372 -12.504 17.834 1.00 70.25 196 GLU A O 1
ATOM 1602 N N . THR A 1 197 ? -6.015 -13.083 16.145 1.00 58.12 197 THR A N 1
ATOM 1603 C CA . THR A 1 197 ? -7.023 -13.778 15.324 1.00 58.12 197 THR A CA 1
ATOM 1604 C C . THR A 1 197 ? -7.004 -15.302 15.473 1.00 58.12 197 THR A C 1
ATOM 1606 O O . THR A 1 197 ? -7.884 -15.960 14.918 1.00 58.12 197 THR A O 1
ATOM 1609 N N . THR A 1 198 ? -6.020 -15.849 16.192 1.00 44.62 198 THR A N 1
ATOM 1610 C CA . THR A 1 198 ? -5.865 -17.277 16.538 1.00 44.62 198 THR A CA 1
ATOM 1611 C C . THR A 1 198 ? -6.224 -17.528 17.988 1.00 44.62 198 THR A C 1
ATOM 1613 O O . THR A 1 198 ? -6.950 -18.513 18.238 1.00 44.62 198 THR A O 1
#

Organism: NCBI:txid1082868

Foldseek 3Di:
DAFAWEDDPPDTDTDPDDDDQPQPDPDLVVVCVQQVVDPVSSVVNVCSSVHSYHYHYDDPDQFDQLPQAVVQWDDPPPDIDGHRSVVGDDPPDPDDPVVVVVCVLCVCPNVLNHLLNVQLVVQCVQPNNPPSVVSLVCVVVVVDDDDDPVVVVSSVLSVVSNNLVVVQVCCCRPPHVPRRDPRVSSVVSVVVSVVVVD

Mean predicted aligned error: 9.56 Å

Radius of gyration: 19.83 Å; Cα contacts (8 Å, |Δi|>4): 183; chains: 1; bounding box: 42×40×57 Å

Secondary structure (DSSP, 8-state):
---EEEEETTEEEEE----------S-HHHHHHHTTT-HHHHHHHHHHHT-S-EEEE--SS--B-S---GGGEEE-SS-EEE---TT-B-TTS---HHHHHHHHHTTTHHHHHHHHHHHHHHHHHHH-SS-HHHHHHHHHTTSS----HHHHHHHHHHHHHHHHHHHHHHHHHHT-TTPPP-HHHHHHHHHHHHHTT-

Sequence (198 aa):
MPISLLCTPDSWRILPSSPGNINYWDDIEKYCQHWENSAVIRQRIENLNKASAHIALFLEYVPQNFDAHFKNILTDAKRIYLIDFGLALSSRFDLSEKEKEFLKQHQSYDQACAAVNLLHCIITSLFGKEHWEIRLHKYLAGELSNVPPAINTIINRYAPIALLMDEFFQKLQKESKSTPYPATQLEKLLRAISSETT